Protein AF-A0A3D0M4G5-F1 (afdb_monomer)

Foldseek 3Di:
DPLQQDADQADCVVCVVVVNNVSVVSNLVSLLVLLVLLLVQCVVQPPPPARDDLSLVVSCVRRNLVSNLQLLLLLCVVCVVDPLADPVSPVSSVVDDDNADPVDGSSVSSHRPDDNNRSNRSVVSSVVVLVVLVADALVQADPPQLQAFQAQFWFFFDCVVPGRVQSHNQSGTWGQHVAWQQRHRPGQIKGWGARLNPRDTDIDTNVRTNGGGDPVPQDPSSVVSSVVVVPPPPPPPPDPDDD

Mean predicted aligned error: 5.69 Å

Sequence (243 aa):
MPRDKYVYPYSVDEAKRLGDLDLWRESHKANIECRKGIEKAIADNFDGMHLNGDVAKNLCNEFGIDRVRLVLANTVQHAPWDGRYRAENKEWAKETYIPYNKENDRTTDYSVNSHPEIVNGLINQYKRYYQSLGLFNHSHCKPDSSNLDFNNRVLVVNPSLLKDEFKSPENQLFYANVGGFGCSPGSHGKVMGEFLNDGENTSYHRDDFIGIIKDEFLPDWAVERLQEINDEPEQSDNGMTMK

Secondary structure (DSSP, 8-state):
--TTS----S-HHHHHHHT-HHHHHHHHHHHHHHHHHHHHHHHHHB-SS-B-SSHHHHHHHHH-HHHHHHHHHHHHHT-TT-TTS-HHHHHHHHTS-----SSS--GGGG---S-HHHHHHHHHHHHHHHHHT----GGGB-TTGGGS--TT-EEEE-GGGS-GGG-SSGGGEEEEEEE-TTSSTT--SEEEEEETTT--EEEEEGGGEEEEBPGGGS-HHHHHHHHHHHHS-----------

Solvent-accessible surface area (backbone atoms only — not comparable to full-atom values): 13779 Å² total; per-residue (Å²): 124,78,72,72,54,54,74,60,79,64,33,71,69,55,21,55,75,74,68,40,45,66,59,40,51,52,21,51,52,45,43,34,51,44,26,51,50,51,54,48,52,46,68,76,31,46,79,87,85,52,75,54,78,68,55,42,55,54,48,25,72,73,40,22,56,66,45,49,48,48,35,55,21,46,33,48,67,76,42,76,83,47,81,66,51,50,68,73,57,52,55,58,21,66,76,52,90,69,53,75,35,96,90,68,62,62,64,69,75,24,42,58,90,65,62,49,61,58,52,48,52,46,50,54,45,36,52,52,48,58,58,70,44,60,58,78,50,62,92,47,25,43,84,69,29,73,68,41,71,37,60,75,34,50,30,31,46,38,65,91,78,42,56,69,95,47,58,37,49,60,74,24,38,32,35,21,71,73,24,53,69,13,21,46,51,86,41,86,27,42,30,25,26,26,31,64,75,79,60,57,72,50,72,43,48,41,85,48,41,64,21,35,54,31,76,93,70,59,51,69,71,55,56,52,45,53,48,53,64,70,67,52,74,81,80,74,82,79,71,88,81,81,131

Radius of gyration: 21.37 Å; Cα contacts (8 Å, |Δi|>4): 345; chains: 1; bounding box: 45×34×83 Å

Nearest PDB structures (foldseek):
  6k7j-assembly1_A  TM=2.224E-01  e=3.084E+00  Homo sapiens

Structure (mmCIF, N/CA/C/O backbone):
data_AF-A0A3D0M4G5-F1
#
_entry.id   AF-A0A3D0M4G5-F1
#
loop_
_atom_site.group_PDB
_atom_site.id
_atom_site.type_symbol
_atom_site.label_atom_id
_atom_site.label_alt_id
_atom_site.label_comp_id
_atom_site.label_asym_id
_atom_site.label_entity_id
_atom_site.label_seq_id
_atom_site.pdbx_PDB_ins_code
_atom_site.Cartn_x
_atom_site.Cartn_y
_atom_site.Cartn_z
_atom_site.occupancy
_atom_site.B_iso_or_equiv
_atom_site.auth_seq_id
_atom_site.auth_comp_id
_atom_site.auth_asym_id
_atom_site.auth_atom_id
_atom_site.pdbx_PDB_model_num
ATOM 1 N N . MET A 1 1 ? 12.451 -9.174 10.500 1.00 46.12 1 MET A N 1
ATOM 2 C CA . MET A 1 1 ? 11.940 -9.358 9.124 1.00 46.12 1 MET A CA 1
ATOM 3 C C . MET A 1 1 ? 13.074 -9.895 8.269 1.00 46.12 1 MET A C 1
ATOM 5 O O . MET A 1 1 ? 14.196 -9.431 8.486 1.00 46.12 1 MET A O 1
ATOM 9 N N . PRO A 1 2 ? 12.847 -10.812 7.315 1.00 47.69 2 PRO A N 1
ATOM 10 C CA . PRO A 1 2 ? 13.760 -10.860 6.187 1.00 47.69 2 PRO A CA 1
ATOM 11 C C . PRO A 1 2 ? 13.674 -9.476 5.519 1.00 47.69 2 PRO A C 1
ATOM 13 O O . PRO A 1 2 ? 12.595 -8.930 5.297 1.00 47.69 2 PRO A O 1
ATOM 16 N N . ARG A 1 3 ? 14.819 -8.806 5.377 1.00 55.12 3 ARG A N 1
ATOM 17 C CA . ARG A 1 3 ? 14.902 -7.411 4.896 1.00 55.12 3 ARG A CA 1
ATOM 18 C C . ARG A 1 3 ? 14.527 -7.269 3.413 1.00 55.12 3 ARG A C 1
ATOM 20 O O . ARG A 1 3 ? 14.550 -6.173 2.870 1.00 55.12 3 ARG A O 1
ATOM 27 N N . ASP A 1 4 ? 14.196 -8.376 2.761 1.00 59.44 4 ASP A N 1
ATOM 28 C CA . ASP A 1 4 ? 13.935 -8.505 1.333 1.00 59.44 4 ASP A CA 1
ATOM 29 C C . ASP A 1 4 ? 12.600 -7.884 0.893 1.00 59.44 4 ASP A C 1
ATOM 31 O O . ASP A 1 4 ? 12.521 -7.373 -0.222 1.00 59.44 4 ASP A O 1
ATOM 35 N N . LYS A 1 5 ? 11.578 -7.830 1.757 1.00 71.69 5 LYS A N 1
ATOM 36 C CA . LYS A 1 5 ? 10.248 -7.279 1.408 1.00 71.69 5 LYS A CA 1
ATOM 37 C C . LYS A 1 5 ? 9.987 -5.840 1.865 1.00 71.69 5 LYS A C 1
ATOM 39 O O . LYS A 1 5 ? 9.040 -5.219 1.399 1.00 71.69 5 LYS A O 1
ATOM 44 N N . TYR A 1 6 ? 10.824 -5.279 2.736 1.00 86.31 6 TYR A N 1
ATOM 45 C CA . TYR A 1 6 ? 10.626 -3.919 3.247 1.00 86.31 6 TYR A CA 1
ATOM 46 C C . TYR A 1 6 ? 10.903 -2.846 2.179 1.00 86.31 6 TYR A C 1
ATOM 48 O O . TYR A 1 6 ? 11.965 -2.848 1.547 1.00 86.31 6 TYR A O 1
ATOM 56 N N . VAL A 1 7 ? 9.964 -1.912 2.009 1.00 93.44 7 VAL A N 1
ATOM 57 C CA . VAL A 1 7 ? 10.085 -0.752 1.118 1.00 93.44 7 VAL A CA 1
ATOM 58 C C . VAL A 1 7 ? 10.373 0.492 1.953 1.00 93.44 7 VAL A C 1
ATOM 60 O O . VAL A 1 7 ? 9.516 0.968 2.692 1.00 93.44 7 VAL A O 1
ATOM 63 N N . TYR A 1 8 ? 11.584 1.032 1.827 1.00 94.75 8 TYR A N 1
ATOM 64 C CA . TYR A 1 8 ? 11.956 2.272 2.498 1.00 94.75 8 TYR A CA 1
ATOM 65 C C . TYR A 1 8 ? 11.218 3.467 1.859 1.00 94.75 8 TYR A C 1
ATOM 67 O O . TYR A 1 8 ? 11.304 3.637 0.638 1.00 94.75 8 TYR A O 1
ATOM 75 N N . PRO A 1 9 ? 10.507 4.297 2.645 1.00 93.31 9 PRO A N 1
ATOM 76 C CA . PRO A 1 9 ? 9.542 5.259 2.106 1.00 93.31 9 PRO A CA 1
ATOM 77 C C . PRO A 1 9 ? 10.153 6.596 1.666 1.00 93.31 9 PRO A C 1
ATOM 79 O O . PRO A 1 9 ? 9.477 7.374 0.995 1.00 93.31 9 PRO A O 1
ATOM 82 N N . TYR A 1 10 ? 11.404 6.892 2.038 1.00 95.12 10 TYR A N 1
ATOM 83 C CA . TYR A 1 10 ? 12.001 8.212 1.819 1.00 95.12 10 TYR A CA 1
ATOM 84 C C . TYR A 1 10 ? 13.152 8.221 0.809 1.00 95.12 10 TYR A C 1
ATOM 86 O O . TYR A 1 10 ? 13.696 7.188 0.408 1.00 95.12 10 TYR A O 1
ATOM 94 N N . SER A 1 11 ? 13.527 9.430 0.387 1.00 95.12 11 SER A N 1
ATOM 95 C CA . SER A 1 11 ? 14.647 9.648 -0.526 1.00 95.12 11 SER A CA 1
ATOM 96 C C . SER A 1 11 ? 15.983 9.338 0.157 1.00 95.12 11 SER A C 1
ATOM 98 O O . SER A 1 11 ? 16.080 9.264 1.382 1.00 95.12 11 SER A O 1
ATOM 100 N N . VAL A 1 12 ? 17.048 9.194 -0.634 1.00 95.44 12 VAL A N 1
ATOM 101 C CA . VAL A 1 12 ? 18.397 8.935 -0.104 1.00 95.44 12 VAL A CA 1
ATOM 102 C C . VAL A 1 12 ? 18.900 10.047 0.818 1.00 95.44 12 VAL A C 1
ATOM 104 O O . VAL A 1 12 ? 19.632 9.775 1.766 1.00 95.44 12 VAL A O 1
ATOM 107 N N . ASP A 1 13 ? 18.526 11.299 0.560 1.00 94.75 13 ASP A N 1
ATOM 108 C CA . ASP A 1 13 ? 18.978 12.427 1.377 1.00 94.75 13 ASP A CA 1
ATOM 109 C C . ASP A 1 13 ? 18.222 12.487 2.702 1.00 94.75 13 ASP A C 1
ATOM 111 O O . ASP A 1 13 ? 18.827 12.746 3.742 1.00 94.75 13 ASP A O 1
ATOM 115 N N . GLU A 1 14 ? 16.939 12.130 2.689 1.00 94.94 14 GLU A N 1
ATOM 116 C CA . GLU A 1 14 ? 16.168 11.970 3.917 1.00 94.94 14 GLU A CA 1
ATOM 117 C C . GLU A 1 14 ? 16.674 10.778 4.739 1.00 94.94 14 GLU A C 1
ATOM 119 O O . GLU A 1 14 ? 16.875 10.902 5.945 1.00 94.94 14 GLU A O 1
ATOM 124 N N . ALA A 1 15 ? 17.025 9.666 4.086 1.00 95.75 15 ALA A N 1
ATOM 125 C CA . ALA A 1 15 ? 17.662 8.534 4.753 1.00 95.75 15 ALA A CA 1
ATOM 126 C C . ALA A 1 15 ? 18.982 8.925 5.432 1.00 95.75 15 ALA A C 1
ATOM 128 O O . ALA A 1 15 ? 19.244 8.514 6.560 1.00 95.75 15 ALA A O 1
ATOM 129 N N . LYS A 1 16 ? 19.812 9.761 4.789 1.00 95.19 16 LYS A N 1
ATOM 130 C CA . LYS A 1 16 ? 21.021 10.309 5.430 1.00 95.19 16 LYS A CA 1
ATOM 131 C C . LYS A 1 16 ? 20.675 11.161 6.650 1.00 95.19 16 LYS A C 1
ATOM 133 O O . LYS A 1 16 ? 21.357 11.044 7.662 1.00 95.19 16 LYS A O 1
ATOM 138 N N . ARG A 1 17 ? 19.643 12.008 6.557 1.00 96.19 17 ARG A N 1
ATOM 139 C CA . ARG A 1 17 ? 19.202 12.890 7.650 1.00 96.19 17 ARG A CA 1
ATOM 140 C C . ARG A 1 17 ? 18.713 12.099 8.863 1.00 96.19 17 ARG A C 1
ATOM 142 O O . ARG A 1 17 ? 18.983 12.504 9.990 1.00 96.19 17 ARG A O 1
ATOM 149 N N . LEU A 1 18 ? 18.009 10.994 8.625 1.00 96.56 18 LEU A N 1
ATOM 150 C CA . LEU A 1 18 ? 17.466 10.116 9.663 1.00 96.56 18 LEU A CA 1
ATOM 151 C C . LEU A 1 18 ? 18.485 9.092 10.192 1.00 96.56 18 LEU A C 1
ATOM 153 O O . LEU A 1 18 ? 18.268 8.517 11.252 1.00 96.56 18 LEU A O 1
ATOM 157 N N . GLY A 1 19 ? 19.611 8.893 9.497 1.00 96.81 19 GLY A N 1
ATOM 158 C CA . GLY A 1 19 ? 20.613 7.881 9.850 1.00 96.81 19 GLY A CA 1
ATOM 159 C C . GLY A 1 19 ? 20.302 6.474 9.318 1.00 96.81 19 GLY A C 1
ATOM 160 O O . GLY A 1 19 ? 21.000 5.525 9.660 1.00 96.81 19 GLY A O 1
ATOM 161 N N . ASP A 1 20 ? 19.322 6.341 8.425 1.00 96.56 20 ASP A N 1
ATOM 162 C CA . ASP A 1 20 ? 18.795 5.073 7.900 1.00 96.56 20 ASP A CA 1
ATOM 163 C C . ASP A 1 20 ? 19.432 4.654 6.564 1.00 96.56 20 ASP A C 1
ATOM 165 O O . ASP A 1 20 ? 18.839 3.926 5.762 1.00 96.56 20 ASP A O 1
ATOM 169 N N . LEU A 1 21 ? 20.639 5.138 6.262 1.00 96.12 21 LEU A N 1
ATOM 170 C CA . LEU A 1 21 ? 21.223 4.985 4.927 1.00 96.12 21 LEU A CA 1
ATOM 171 C C . LEU A 1 21 ? 21.390 3.516 4.507 1.00 96.12 21 LEU A C 1
ATOM 173 O O . LEU A 1 21 ? 21.244 3.198 3.327 1.00 96.12 21 LEU A O 1
ATOM 177 N N . ASP A 1 22 ? 21.671 2.619 5.449 1.00 95.75 22 ASP A N 1
ATOM 178 C CA . ASP A 1 22 ? 21.804 1.191 5.155 1.00 95.75 22 ASP A CA 1
ATOM 179 C C . ASP A 1 22 ? 20.451 0.538 4.845 1.00 95.75 22 ASP A C 1
ATOM 181 O O . ASP A 1 22 ? 20.356 -0.207 3.869 1.00 95.75 22 ASP A O 1
ATOM 185 N N . LEU A 1 23 ? 19.384 0.904 5.568 1.00 95.19 23 LEU A N 1
ATOM 186 C CA . LEU A 1 23 ? 18.016 0.474 5.250 1.00 95.19 23 LEU A CA 1
ATOM 187 C C . LEU A 1 23 ? 17.594 0.968 3.862 1.00 95.19 23 LEU A C 1
ATOM 189 O O . LEU A 1 23 ? 17.043 0.204 3.064 1.00 95.19 23 LEU A O 1
ATOM 193 N N . TRP A 1 24 ? 17.911 2.226 3.541 1.00 96.06 24 TRP A N 1
ATOM 194 C CA . TRP A 1 24 ? 17.662 2.782 2.215 1.00 96.06 24 TRP A CA 1
ATOM 195 C C . TRP A 1 24 ? 18.427 2.017 1.131 1.00 96.06 24 TRP A C 1
ATOM 197 O O . TRP A 1 24 ? 17.834 1.641 0.124 1.00 96.06 24 TRP A O 1
ATOM 207 N N . ARG A 1 25 ? 19.724 1.733 1.324 1.00 95.94 25 ARG A N 1
ATOM 208 C CA . ARG A 1 25 ? 20.550 0.997 0.346 1.00 95.94 25 ARG A CA 1
ATOM 209 C C . ARG A 1 25 ? 20.015 -0.405 0.082 1.00 95.94 25 ARG A C 1
ATOM 211 O O . ARG A 1 25 ? 19.960 -0.823 -1.074 1.00 95.94 25 ARG A O 1
ATOM 218 N N . GLU A 1 26 ? 19.637 -1.127 1.133 1.00 95.88 26 GLU A N 1
ATOM 219 C CA . GLU A 1 26 ? 19.072 -2.473 1.024 1.00 95.88 26 GLU A CA 1
ATOM 220 C C . GLU A 1 26 ? 17.737 -2.456 0.276 1.00 95.88 26 GLU A C 1
ATOM 222 O O . GLU A 1 26 ? 17.568 -3.193 -0.699 1.00 95.88 26 GLU A O 1
ATOM 227 N N . SER A 1 27 ? 16.831 -1.552 0.660 1.00 96.19 27 SER A N 1
ATOM 228 C CA . SER A 1 27 ? 15.553 -1.374 -0.027 1.00 96.19 27 SER A CA 1
ATOM 229 C C . SER A 1 27 ? 15.743 -0.961 -1.488 1.00 96.19 27 SER A C 1
ATOM 231 O O . SER A 1 27 ? 15.100 -1.522 -2.373 1.00 96.19 27 SER A O 1
ATOM 233 N N . HIS A 1 28 ? 16.644 -0.015 -1.767 1.00 96.81 28 HIS A N 1
ATOM 234 C CA . HIS A 1 28 ? 16.934 0.470 -3.118 1.00 96.81 28 HIS A CA 1
ATOM 235 C C . HIS A 1 28 ? 17.478 -0.643 -4.011 1.00 96.81 28 HIS A C 1
ATOM 237 O O . HIS A 1 28 ? 17.012 -0.829 -5.134 1.00 96.81 28 HIS A O 1
ATOM 243 N N . LYS A 1 29 ? 18.414 -1.447 -3.493 1.00 97.19 29 LYS A N 1
ATOM 244 C CA . LYS A 1 29 ? 18.915 -2.634 -4.194 1.00 97.19 29 LYS A CA 1
ATOM 245 C C . LYS A 1 29 ? 17.770 -3.588 -4.534 1.00 97.19 29 LYS A C 1
ATOM 247 O O . LYS A 1 29 ? 17.674 -4.026 -5.675 1.00 97.19 29 LYS A O 1
ATOM 252 N N . ALA A 1 30 ? 16.887 -3.876 -3.583 1.00 97.44 30 ALA A N 1
ATOM 253 C CA . ALA A 1 30 ? 15.753 -4.760 -3.820 1.00 97.44 30 ALA A CA 1
ATOM 254 C C . ALA A 1 30 ? 14.714 -4.164 -4.798 1.00 97.44 30 ALA A C 1
ATOM 256 O O . ALA A 1 30 ? 14.114 -4.914 -5.564 1.00 97.44 30 ALA A O 1
ATOM 257 N N . ASN A 1 31 ? 14.560 -2.835 -4.882 1.00 98.00 31 ASN A N 1
ATOM 258 C CA . ASN A 1 31 ? 13.761 -2.188 -5.937 1.00 98.00 31 ASN A CA 1
ATOM 259 C C . ASN A 1 31 ? 14.365 -2.414 -7.330 1.00 98.00 31 ASN A C 1
ATOM 261 O O . ASN A 1 31 ? 13.641 -2.725 -8.276 1.00 98.00 31 ASN A O 1
ATOM 265 N N . ILE A 1 32 ? 15.691 -2.303 -7.458 1.00 98.31 32 ILE A N 1
ATOM 266 C CA . ILE A 1 32 ? 16.398 -2.589 -8.715 1.00 98.31 32 ILE A CA 1
ATOM 267 C C . ILE A 1 32 ? 16.240 -4.066 -9.098 1.00 98.31 32 ILE A C 1
ATOM 269 O O . ILE A 1 32 ? 15.992 -4.365 -10.266 1.00 98.31 32 ILE A O 1
ATOM 273 N N . GLU A 1 33 ? 16.358 -4.991 -8.142 1.00 98.31 33 GLU A N 1
ATOM 274 C CA . GLU A 1 33 ? 16.136 -6.417 -8.409 1.00 98.31 33 GLU A CA 1
ATOM 275 C C . GLU A 1 33 ? 14.682 -6.705 -8.804 1.00 98.31 33 GLU A C 1
ATOM 277 O O . GLU A 1 33 ? 14.457 -7.424 -9.772 1.00 98.31 33 GLU A O 1
ATOM 282 N N . CYS A 1 34 ? 13.699 -6.061 -8.167 1.00 98.50 34 CYS A N 1
ATOM 283 C CA . CYS A 1 34 ? 12.295 -6.154 -8.572 1.00 98.50 34 CYS A CA 1
ATOM 284 C C . CYS A 1 34 ? 12.071 -5.632 -10.000 1.00 98.50 34 CYS A C 1
ATOM 286 O O . CYS A 1 34 ? 11.371 -6.278 -10.779 1.00 98.50 34 CYS A O 1
ATOM 288 N N . ARG A 1 35 ? 12.688 -4.503 -10.388 1.00 98.62 35 ARG A N 1
ATOM 289 C CA . ARG A 1 35 ? 12.652 -4.011 -11.779 1.00 98.62 35 ARG A CA 1
ATOM 290 C C . ARG A 1 35 ? 13.194 -5.066 -12.745 1.00 98.62 35 ARG A C 1
ATOM 292 O O . ARG A 1 35 ? 12.539 -5.372 -13.738 1.00 98.62 35 ARG A O 1
ATOM 299 N N . LYS A 1 36 ? 14.374 -5.629 -12.462 1.00 98.62 36 LYS A N 1
ATOM 300 C CA . LYS A 1 36 ? 14.984 -6.678 -13.299 1.00 98.62 36 LYS A CA 1
ATOM 301 C C . LYS A 1 36 ? 14.100 -7.924 -13.377 1.00 98.62 36 LYS A C 1
ATOM 303 O O . LYS A 1 36 ? 13.957 -8.492 -14.455 1.00 98.62 36 LYS A O 1
ATOM 308 N N . GLY A 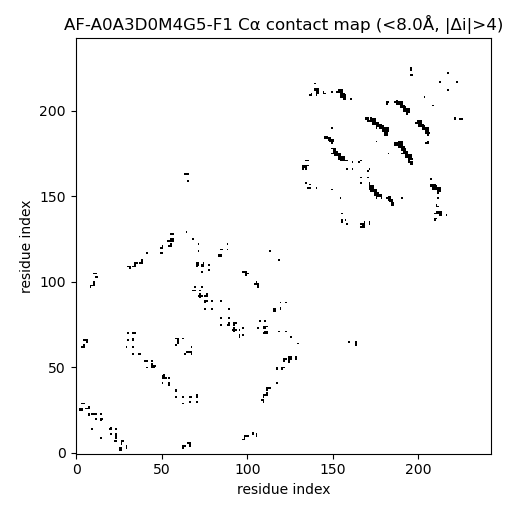1 37 ? 13.494 -8.325 -12.259 1.00 98.38 37 GLY A N 1
ATOM 309 C CA . GLY A 1 37 ? 12.535 -9.426 -12.190 1.00 98.38 37 GLY A CA 1
ATOM 310 C C . GLY A 1 37 ? 11.318 -9.179 -13.077 1.00 98.38 37 GLY A C 1
ATOM 311 O O . GLY A 1 37 ? 10.947 -10.052 -13.854 1.00 98.38 37 GLY A O 1
ATOM 312 N N . ILE A 1 38 ? 10.756 -7.965 -13.050 1.00 98.56 38 ILE A N 1
ATOM 313 C CA . ILE A 1 38 ? 9.663 -7.556 -13.944 1.00 98.56 38 ILE A CA 1
ATOM 314 C C . ILE A 1 38 ? 10.088 -7.635 -15.414 1.00 98.56 38 ILE A C 1
ATOM 316 O O . ILE A 1 38 ? 9.379 -8.230 -16.221 1.00 98.56 38 ILE A O 1
ATOM 320 N N . GLU A 1 39 ? 11.235 -7.059 -15.779 1.00 98.50 39 GLU A N 1
ATOM 321 C CA . GLU A 1 39 ? 11.733 -7.071 -17.162 1.00 98.50 39 GLU A CA 1
ATOM 322 C C . GLU A 1 39 ? 11.970 -8.496 -17.668 1.00 98.50 39 GLU A C 1
ATOM 324 O O . GLU A 1 39 ? 11.568 -8.832 -18.783 1.00 98.50 39 GLU A O 1
ATOM 329 N N . LYS A 1 40 ? 12.560 -9.352 -16.826 1.00 98.00 40 LYS A N 1
ATOM 330 C CA . LYS A 1 40 ? 12.752 -10.771 -17.120 1.00 98.00 40 LYS A CA 1
ATOM 331 C C . LYS A 1 40 ? 11.417 -11.494 -17.280 1.00 98.00 40 LYS A C 1
ATOM 333 O O . LYS A 1 40 ? 11.229 -12.200 -18.262 1.00 98.00 40 LYS A O 1
ATOM 338 N N . ALA A 1 41 ? 10.482 -11.299 -16.355 1.00 97.38 41 ALA A N 1
ATOM 339 C CA . ALA A 1 41 ? 9.180 -11.945 -16.417 1.00 97.38 41 ALA A CA 1
ATOM 340 C C . ALA A 1 41 ? 8.384 -11.502 -17.653 1.00 97.38 41 ALA A C 1
ATOM 342 O O . ALA A 1 41 ? 7.705 -12.322 -18.264 1.00 97.38 41 ALA A O 1
ATOM 343 N N . ILE A 1 42 ? 8.506 -10.240 -18.072 1.00 96.75 42 ILE A N 1
ATOM 344 C CA . ILE A 1 42 ? 7.953 -9.772 -19.345 1.00 96.75 42 ILE A CA 1
ATOM 345 C C . ILE A 1 42 ? 8.617 -10.497 -20.520 1.00 96.75 42 ILE A C 1
ATOM 347 O O . ILE A 1 42 ? 7.909 -11.042 -21.360 1.00 96.75 42 ILE A O 1
ATOM 351 N N . ALA A 1 43 ? 9.950 -10.527 -20.579 1.00 95.38 43 ALA A N 1
ATOM 352 C CA . ALA A 1 43 ? 10.677 -11.169 -21.673 1.00 95.38 43 ALA A CA 1
ATOM 353 C C . ALA A 1 43 ? 10.359 -12.670 -21.800 1.00 95.38 43 ALA A C 1
ATOM 355 O O . ALA A 1 43 ? 10.224 -13.172 -22.912 1.00 95.38 43 ALA A O 1
ATOM 356 N N . ASP A 1 44 ? 10.201 -13.364 -20.672 1.00 95.38 44 ASP A N 1
ATOM 357 C CA . ASP A 1 44 ? 9.949 -14.805 -20.633 1.00 95.38 44 ASP A CA 1
ATOM 358 C C . ASP A 1 44 ? 8.486 -15.172 -20.964 1.00 95.38 44 ASP A C 1
ATOM 360 O O . ASP A 1 44 ? 8.228 -16.286 -21.414 1.00 95.38 44 ASP A O 1
ATOM 364 N N . ASN A 1 45 ? 7.521 -14.268 -20.732 1.00 94.38 45 ASN A N 1
ATOM 365 C CA . ASN A 1 45 ? 6.083 -14.586 -20.791 1.00 94.38 45 ASN A CA 1
ATOM 366 C C . ASN A 1 45 ? 5.288 -13.784 -21.836 1.00 94.38 45 ASN A C 1
ATOM 368 O O . ASN A 1 45 ? 4.069 -13.952 -21.929 1.00 94.38 45 ASN A O 1
ATOM 372 N N . PHE A 1 46 ? 5.934 -12.903 -22.603 1.00 91.56 46 PHE A N 1
ATOM 373 C CA . PHE A 1 46 ? 5.282 -12.119 -23.652 1.00 91.56 46 PHE A CA 1
ATOM 374 C C . PHE A 1 46 ? 5.398 -12.810 -25.016 1.00 91.56 46 PHE A C 1
ATOM 376 O O . PHE A 1 46 ? 6.494 -12.985 -25.542 1.00 91.56 46 PHE A O 1
ATOM 383 N N . ASP A 1 47 ? 4.263 -13.169 -25.618 1.00 87.94 47 ASP A N 1
ATOM 384 C CA . ASP A 1 47 ? 4.214 -13.901 -26.898 1.00 87.94 47 ASP A CA 1
ATOM 385 C C . ASP A 1 47 ? 4.163 -12.998 -28.147 1.00 87.94 47 ASP A C 1
ATOM 387 O O . ASP A 1 47 ? 3.990 -13.477 -29.269 1.00 87.94 47 ASP A O 1
ATOM 391 N N . GLY A 1 48 ? 4.310 -11.684 -27.962 1.00 83.62 48 GLY A N 1
ATOM 392 C CA . GLY A 1 48 ? 4.148 -10.679 -29.014 1.00 83.62 48 GLY A CA 1
ATOM 393 C C . GLY A 1 48 ? 2.774 -10.004 -29.019 1.00 83.62 48 GLY A C 1
ATOM 394 O O . GLY A 1 48 ? 2.645 -8.928 -29.601 1.00 83.62 48 GLY A O 1
ATOM 395 N N . MET A 1 49 ? 1.772 -10.576 -28.342 1.00 84.31 49 MET A N 1
ATOM 396 C CA . MET A 1 49 ? 0.432 -9.995 -28.200 1.00 84.31 49 MET A CA 1
ATOM 397 C C . MET A 1 49 ? -0.025 -9.890 -26.742 1.00 84.31 49 MET A C 1
ATOM 399 O O . MET A 1 49 ? -0.599 -8.870 -26.359 1.00 84.31 49 MET A O 1
ATOM 403 N N . HIS A 1 50 ? 0.240 -10.905 -25.918 1.00 84.25 50 HIS A N 1
ATOM 404 C CA . HIS A 1 50 ? -0.236 -10.991 -24.540 1.00 84.25 50 HIS A CA 1
ATOM 405 C C . HIS A 1 50 ? 0.874 -11.400 -23.571 1.00 84.25 50 HIS A C 1
ATOM 407 O O . HIS A 1 50 ? 1.838 -12.077 -23.927 1.00 84.25 50 HIS A O 1
ATOM 413 N N . LEU A 1 51 ? 0.709 -10.980 -22.315 1.00 88.69 51 LEU A N 1
ATOM 414 C CA . LEU A 1 51 ? 1.487 -11.483 -21.191 1.00 88.69 51 LEU A CA 1
ATOM 415 C C . LEU A 1 51 ? 0.758 -12.705 -20.616 1.00 88.69 51 LEU A C 1
ATOM 417 O O . LEU A 1 51 ? -0.344 -12.567 -20.079 1.00 88.69 51 LEU A O 1
ATOM 421 N N . ASN A 1 52 ? 1.347 -13.887 -20.768 1.00 86.25 52 ASN A N 1
ATOM 422 C CA . ASN A 1 52 ? 0.713 -15.156 -20.414 1.00 86.25 52 ASN A CA 1
ATOM 423 C C . ASN A 1 52 ? 0.987 -15.568 -18.961 1.00 86.25 52 ASN A C 1
ATOM 425 O O . ASN A 1 52 ? 2.051 -15.294 -18.413 1.00 86.25 52 ASN A O 1
ATOM 429 N N . GLY A 1 53 ? 0.038 -16.287 -18.353 1.00 87.69 53 GLY A N 1
ATOM 430 C CA . GLY A 1 53 ? 0.164 -16.812 -16.987 1.00 87.69 53 GLY A CA 1
ATOM 431 C C . GLY A 1 53 ? 0.065 -15.742 -15.898 1.00 87.69 53 GLY A C 1
ATOM 432 O O . GLY A 1 53 ? -0.145 -14.570 -16.186 1.00 87.69 53 GLY A O 1
ATOM 433 N N . ASP A 1 54 ? 0.219 -16.142 -14.636 1.00 92.69 54 ASP A N 1
ATOM 434 C CA . ASP A 1 54 ? 0.036 -15.303 -13.439 1.00 92.69 54 ASP A CA 1
ATOM 435 C C . ASP A 1 54 ? 1.271 -14.441 -13.091 1.00 92.69 54 ASP A C 1
ATOM 437 O O . ASP A 1 54 ? 1.735 -14.414 -11.949 1.00 92.69 54 ASP A O 1
ATOM 441 N N . VAL A 1 55 ? 1.824 -13.720 -14.075 1.00 96.69 55 VAL A N 1
ATOM 442 C CA . VAL A 1 55 ? 3.087 -12.968 -13.934 1.00 96.69 55 VAL A CA 1
ATOM 443 C C . VAL A 1 55 ? 3.078 -12.015 -12.736 1.00 96.69 55 VAL A C 1
ATOM 445 O O . VAL A 1 55 ? 3.976 -12.087 -11.898 1.00 96.69 55 VAL A O 1
ATOM 448 N N . ALA A 1 56 ? 2.057 -11.164 -12.596 1.00 97.12 56 ALA A N 1
ATOM 449 C CA . ALA A 1 56 ? 1.988 -10.219 -11.478 1.00 97.12 56 ALA A CA 1
ATOM 450 C C . ALA A 1 56 ? 1.932 -10.908 -10.106 1.00 97.12 56 ALA A C 1
ATOM 452 O O . ALA A 1 56 ? 2.595 -10.458 -9.176 1.00 97.12 56 ALA A O 1
ATOM 453 N N . LYS A 1 57 ? 1.171 -12.002 -9.975 1.00 96.94 57 LYS A N 1
ATOM 454 C CA . LYS A 1 57 ? 1.072 -12.769 -8.723 1.00 96.94 57 LYS A CA 1
ATOM 455 C C . LYS A 1 57 ? 2.417 -13.394 -8.365 1.00 96.94 57 LYS A C 1
ATOM 457 O O . LYS A 1 57 ? 2.840 -13.295 -7.219 1.00 96.94 57 LYS A O 1
ATOM 462 N N . ASN A 1 58 ? 3.110 -13.984 -9.339 1.00 96.88 58 ASN A N 1
ATOM 463 C CA . ASN A 1 58 ? 4.435 -14.566 -9.124 1.00 96.88 58 ASN A CA 1
ATOM 464 C C . ASN A 1 58 ? 5.447 -13.503 -8.676 1.00 96.88 58 ASN A C 1
ATOM 466 O O . ASN A 1 58 ? 6.151 -13.711 -7.692 1.00 96.88 58 ASN A O 1
ATOM 470 N N . LEU A 1 59 ? 5.442 -12.334 -9.322 1.00 97.38 59 LEU A N 1
ATOM 471 C CA . LEU A 1 59 ? 6.268 -11.197 -8.914 1.00 97.38 59 LEU A CA 1
ATOM 472 C C . LEU A 1 59 ? 5.929 -10.712 -7.499 1.00 97.38 59 LEU A C 1
ATOM 474 O O . LEU A 1 59 ? 6.836 -10.416 -6.729 1.00 97.38 59 LEU A O 1
ATOM 478 N N . CYS A 1 60 ? 4.647 -10.644 -7.129 1.00 96.75 60 CYS A N 1
ATOM 479 C CA . CYS A 1 60 ? 4.245 -10.245 -5.777 1.00 96.75 60 CYS A CA 1
ATOM 480 C C . CYS A 1 60 ? 4.672 -11.272 -4.723 1.00 96.75 60 CYS A C 1
ATOM 482 O O . CYS A 1 60 ? 5.083 -10.887 -3.632 1.00 96.75 60 CYS A O 1
ATOM 484 N N . ASN A 1 61 ? 4.623 -12.567 -5.042 1.00 94.62 61 ASN A N 1
ATOM 485 C CA . ASN A 1 61 ? 5.113 -13.616 -4.148 1.00 94.62 61 ASN A CA 1
ATOM 486 C C . ASN A 1 61 ? 6.630 -13.506 -3.921 1.00 94.62 61 ASN A C 1
ATOM 488 O O . ASN A 1 61 ? 7.096 -13.716 -2.800 1.00 94.62 61 ASN A O 1
ATOM 492 N N . GLU A 1 62 ? 7.383 -13.174 -4.974 1.00 95.56 62 GLU A N 1
ATOM 493 C CA . GLU A 1 62 ? 8.845 -13.066 -4.946 1.00 95.56 62 GLU A CA 1
ATOM 494 C C . GLU A 1 62 ? 9.330 -11.769 -4.279 1.00 95.56 62 GLU A C 1
ATOM 496 O O . GLU A 1 62 ? 10.147 -11.809 -3.362 1.00 95.56 62 GLU A O 1
ATOM 501 N N . PHE A 1 63 ? 8.811 -10.618 -4.706 1.00 96.00 63 PHE A N 1
ATOM 502 C CA . PHE A 1 63 ? 9.331 -9.297 -4.327 1.00 96.00 63 PHE A CA 1
ATOM 503 C C . PHE A 1 63 ? 8.476 -8.554 -3.301 1.00 96.00 63 PHE A C 1
ATOM 505 O O . PHE A 1 63 ? 8.935 -7.566 -2.721 1.00 96.00 63 PHE A O 1
ATOM 512 N N . GLY A 1 64 ? 7.250 -9.019 -3.082 1.00 95.81 64 GLY A N 1
ATOM 513 C CA . GLY A 1 64 ? 6.255 -8.361 -2.252 1.00 95.81 64 GLY A CA 1
ATOM 514 C C . GLY A 1 64 ? 5.265 -7.494 -3.035 1.00 95.81 64 GLY A C 1
ATOM 515 O O . GLY A 1 64 ? 5.585 -6.911 -4.075 1.00 95.81 64 GLY A O 1
ATOM 516 N N . ILE A 1 65 ? 4.044 -7.393 -2.513 1.00 96.25 65 ILE A N 1
ATOM 517 C CA . ILE A 1 65 ? 2.909 -6.677 -3.113 1.00 96.25 65 ILE A CA 1
ATOM 518 C C . ILE A 1 65 ? 3.214 -5.180 -3.210 1.00 96.25 65 ILE A C 1
ATOM 520 O O . ILE A 1 65 ? 2.976 -4.574 -4.259 1.00 96.25 65 ILE A O 1
ATOM 524 N N . ASP A 1 66 ? 3.760 -4.589 -2.145 1.00 95.50 66 ASP A N 1
ATOM 525 C CA . ASP A 1 66 ? 4.055 -3.150 -2.108 1.00 95.50 66 ASP A CA 1
ATOM 526 C C . ASP A 1 66 ? 5.235 -2.777 -2.991 1.00 95.50 66 ASP A C 1
ATOM 528 O O . ASP A 1 66 ? 5.205 -1.748 -3.666 1.00 95.50 66 ASP A O 1
ATOM 532 N N . ARG A 1 67 ? 6.267 -3.623 -3.044 1.00 97.06 67 ARG A N 1
ATOM 533 C CA . ARG A 1 67 ? 7.442 -3.360 -3.877 1.00 97.06 67 ARG A CA 1
ATOM 534 C C . ARG A 1 67 ? 7.095 -3.426 -5.361 1.00 97.06 67 ARG A C 1
ATOM 536 O O . ARG A 1 67 ? 7.490 -2.539 -6.117 1.00 97.06 67 ARG A O 1
ATOM 543 N N . VAL A 1 68 ? 6.317 -4.429 -5.775 1.00 98.12 68 VAL A N 1
ATOM 544 C CA . VAL A 1 68 ? 5.837 -4.526 -7.162 1.00 98.12 68 VAL A CA 1
ATOM 545 C C . VAL A 1 68 ? 4.960 -3.321 -7.506 1.00 98.12 68 VAL A C 1
ATOM 547 O O . VAL A 1 68 ? 5.153 -2.718 -8.564 1.00 98.12 68 VAL A O 1
ATOM 550 N N . ARG A 1 69 ? 4.061 -2.906 -6.599 1.00 97.88 69 ARG A N 1
ATOM 551 C CA . ARG A 1 69 ? 3.271 -1.675 -6.763 1.00 97.88 69 ARG A CA 1
ATOM 552 C C . ARG A 1 69 ? 4.160 -0.458 -6.972 1.00 97.88 69 ARG A C 1
ATOM 554 O O . ARG A 1 69 ? 3.955 0.271 -7.939 1.00 97.88 69 ARG A O 1
ATOM 561 N N . LEU A 1 70 ? 5.145 -0.267 -6.093 1.00 98.00 70 LEU A N 1
ATOM 562 C CA . LEU A 1 70 ? 6.081 0.853 -6.126 1.00 98.00 70 LEU A CA 1
ATOM 563 C C . LEU A 1 70 ? 6.798 0.930 -7.471 1.00 98.00 70 LEU A C 1
ATOM 565 O O . LEU A 1 70 ? 6.777 1.975 -8.110 1.00 98.00 70 LEU A O 1
ATOM 569 N N . VAL A 1 71 ? 7.408 -0.168 -7.921 1.00 98.62 71 VAL A N 1
ATOM 570 C CA . VAL A 1 71 ? 8.198 -0.192 -9.160 1.00 98.62 71 VAL A CA 1
ATOM 571 C C . VAL A 1 71 ? 7.325 0.084 -10.390 1.00 98.62 71 VAL A C 1
ATOM 573 O O . VAL A 1 71 ? 7.714 0.862 -11.267 1.00 98.62 71 VAL A O 1
ATOM 576 N N . LEU A 1 72 ? 6.121 -0.493 -10.450 1.00 98.69 72 LEU A N 1
ATOM 577 C CA . LEU A 1 72 ? 5.182 -0.247 -11.547 1.00 98.69 72 LEU A CA 1
ATOM 578 C C . LEU A 1 72 ? 4.664 1.198 -11.547 1.00 98.69 72 LEU A C 1
ATOM 580 O O . LEU A 1 72 ? 4.684 1.851 -12.590 1.00 98.69 72 LEU A O 1
ATOM 584 N N . ALA A 1 73 ? 4.247 1.718 -10.391 1.00 98.50 73 ALA A N 1
ATOM 585 C CA . ALA A 1 73 ? 3.774 3.093 -10.259 1.00 98.50 73 ALA A CA 1
ATOM 586 C C . ALA A 1 73 ? 4.879 4.105 -10.595 1.00 98.50 73 ALA A C 1
ATOM 588 O O . ALA A 1 73 ? 4.651 5.017 -11.387 1.00 98.50 73 ALA A O 1
ATOM 589 N N . ASN A 1 7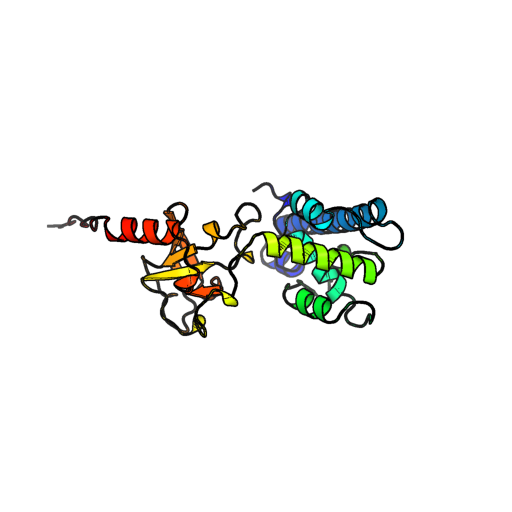4 ? 6.093 3.888 -10.079 1.00 98.50 74 ASN A N 1
ATOM 590 C CA . ASN A 1 74 ? 7.287 4.675 -10.384 1.00 98.50 74 ASN A CA 1
ATOM 591 C C . ASN A 1 74 ? 7.542 4.761 -11.892 1.00 98.50 74 ASN A C 1
ATOM 593 O O . ASN A 1 74 ? 7.723 5.845 -12.438 1.00 98.50 74 ASN A O 1
ATOM 597 N N . THR A 1 75 ? 7.477 3.619 -12.582 1.00 98.56 75 THR A N 1
ATOM 598 C CA . THR A 1 75 ? 7.682 3.545 -14.035 1.00 98.56 75 THR A CA 1
ATOM 599 C C . THR A 1 75 ? 6.695 4.438 -14.795 1.00 98.56 75 THR A C 1
ATOM 601 O O . THR A 1 75 ? 7.093 5.170 -15.701 1.00 98.56 75 THR A O 1
ATOM 604 N N . VAL A 1 76 ? 5.412 4.418 -14.420 1.00 98.50 76 VAL A N 1
ATOM 605 C CA . VAL A 1 76 ? 4.387 5.262 -15.059 1.00 98.50 76 VAL A CA 1
ATOM 606 C C . VAL A 1 76 ? 4.580 6.739 -14.696 1.00 98.50 76 VAL A C 1
ATOM 608 O O . VAL A 1 76 ? 4.476 7.605 -15.567 1.00 98.50 76 VAL A O 1
ATOM 611 N N . GLN A 1 77 ? 4.892 7.039 -13.432 1.00 97.94 77 GLN A N 1
ATOM 612 C CA . GLN A 1 77 ? 5.111 8.406 -12.950 1.00 97.94 77 GLN A CA 1
ATOM 613 C C . GLN A 1 77 ? 6.368 9.069 -13.527 1.00 97.94 77 GLN A C 1
ATOM 615 O O . GLN A 1 77 ? 6.411 10.295 -13.601 1.00 97.94 77 GLN A O 1
ATOM 620 N N . HIS A 1 78 ? 7.356 8.298 -13.990 1.00 96.81 78 HIS A N 1
ATOM 621 C CA . HIS A 1 78 ? 8.517 8.820 -14.717 1.00 96.81 78 HIS A CA 1
ATOM 622 C C . HIS A 1 78 ? 8.248 9.124 -16.193 1.00 96.81 78 HIS A C 1
ATOM 624 O O . HIS A 1 78 ? 9.101 9.722 -16.843 1.00 96.81 78 HIS A O 1
ATOM 630 N N . ALA A 1 79 ? 7.085 8.752 -16.731 1.00 95.88 79 ALA A N 1
ATOM 631 C CA . ALA A 1 79 ? 6.705 9.019 -18.116 1.00 95.88 79 ALA A CA 1
ATOM 632 C C . ALA A 1 79 ? 5.262 9.561 -18.236 1.00 95.88 79 ALA A C 1
ATOM 634 O O . ALA A 1 79 ? 4.469 9.059 -19.041 1.00 95.88 79 ALA A O 1
ATOM 635 N N . PRO A 1 80 ? 4.885 10.619 -17.486 1.00 94.50 80 PRO A N 1
ATOM 636 C CA . PRO A 1 80 ? 3.518 11.141 -17.477 1.00 94.50 80 PRO A CA 1
ATOM 637 C C . PRO A 1 80 ? 3.102 11.698 -18.845 1.00 94.50 80 PRO A C 1
ATOM 639 O O . PRO A 1 80 ? 1.913 11.703 -19.173 1.00 94.50 80 PRO A O 1
ATOM 642 N N . TRP A 1 81 ? 4.074 12.119 -19.661 1.00 95.75 81 TRP A N 1
ATOM 643 C CA . TRP A 1 81 ? 3.874 12.607 -21.027 1.00 95.75 81 TRP A CA 1
ATOM 644 C C . TRP A 1 81 ? 3.609 11.495 -22.049 1.00 95.75 81 TRP A C 1
ATOM 646 O O . TRP A 1 81 ? 3.102 11.783 -23.130 1.00 95.75 81 TRP A O 1
ATOM 656 N N . ASP A 1 82 ? 3.949 10.236 -21.753 1.00 97.12 82 ASP A N 1
ATOM 657 C CA . ASP A 1 82 ? 3.806 9.150 -22.722 1.00 97.12 82 ASP A CA 1
ATOM 658 C C . ASP A 1 82 ? 2.324 8.782 -22.871 1.00 97.12 82 ASP A C 1
ATOM 660 O O . ASP A 1 82 ? 1.667 8.325 -21.929 1.00 97.12 82 ASP A O 1
ATOM 664 N N . GLY A 1 83 ? 1.776 9.034 -24.061 1.00 96.06 83 GLY A N 1
ATOM 665 C CA . GLY A 1 83 ? 0.367 8.806 -24.383 1.00 96.06 83 GLY A CA 1
ATOM 666 C C . GLY A 1 83 ? -0.041 7.332 -24.436 1.00 96.06 83 GLY A C 1
ATOM 667 O O . GLY A 1 83 ? -1.234 7.050 -24.466 1.00 96.06 83 GLY A O 1
ATOM 668 N N . ARG A 1 84 ? 0.918 6.395 -24.429 1.00 97.81 84 ARG A N 1
ATOM 669 C CA . ARG A 1 84 ? 0.647 4.949 -24.434 1.00 97.81 84 ARG A CA 1
ATOM 670 C C . ARG A 1 84 ? 0.266 4.422 -23.051 1.00 97.81 84 ARG A C 1
ATOM 672 O O . ARG A 1 84 ? -0.415 3.412 -22.935 1.00 97.81 84 ARG A O 1
ATOM 679 N N . TYR A 1 85 ? 0.661 5.089 -21.968 1.00 98.12 85 TYR A N 1
ATOM 680 C CA . TYR A 1 85 ? 0.129 4.732 -20.651 1.00 98.12 85 TYR A CA 1
ATOM 681 C C . TYR A 1 85 ? -1.342 5.137 -20.553 1.00 98.12 85 TYR A C 1
ATOM 683 O O . TYR A 1 85 ? -1.690 6.304 -20.751 1.00 98.12 85 TYR A O 1
ATOM 691 N N . ARG A 1 86 ? -2.206 4.174 -20.215 1.00 97.56 86 ARG A N 1
ATOM 692 C CA . ARG A 1 86 ? -3.654 4.400 -20.095 1.00 97.56 86 ARG A CA 1
ATOM 693 C C . ARG A 1 86 ? -3.952 5.373 -18.958 1.00 97.56 86 ARG A C 1
ATOM 695 O O . ARG A 1 86 ? -3.297 5.323 -17.918 1.00 97.56 86 ARG A O 1
ATOM 702 N N . ALA A 1 87 ? -4.977 6.209 -19.125 1.00 97.88 87 ALA A N 1
ATOM 703 C CA . ALA A 1 87 ? -5.372 7.198 -18.117 1.00 97.88 87 ALA A CA 1
ATOM 704 C C . ALA A 1 87 ? -5.635 6.556 -16.741 1.00 97.88 87 ALA A C 1
ATOM 706 O O . ALA A 1 87 ? -5.089 7.002 -15.740 1.00 97.88 87 ALA A O 1
ATOM 707 N N . GLU A 1 88 ? -6.360 5.435 -16.703 1.00 97.62 88 GLU A N 1
ATOM 708 C CA . GLU A 1 88 ? -6.626 4.658 -15.479 1.00 97.62 88 GLU A CA 1
ATOM 709 C C . GLU A 1 88 ? -5.359 4.128 -14.780 1.00 97.62 88 GLU A C 1
ATOM 711 O O . GLU A 1 88 ? -5.337 3.934 -13.565 1.00 97.62 88 GLU A O 1
ATOM 716 N N . ASN A 1 89 ? -4.287 3.872 -15.535 1.00 98.19 89 ASN A N 1
ATOM 717 C CA . ASN A 1 89 ? -3.016 3.409 -14.985 1.00 98.19 89 ASN A CA 1
ATOM 718 C C . ASN A 1 89 ? -2.164 4.579 -14.503 1.00 98.19 89 ASN A C 1
ATOM 720 O O . ASN A 1 89 ? -1.457 4.428 -13.512 1.00 98.19 89 ASN A O 1
ATOM 724 N N . LYS A 1 90 ? -2.278 5.751 -15.138 1.00 98.38 90 LYS A N 1
ATOM 725 C CA . LYS A 1 90 ? -1.685 6.992 -14.629 1.00 98.38 90 LYS A CA 1
ATOM 726 C C . LYS A 1 90 ? -2.330 7.418 -13.313 1.00 98.38 90 LYS A C 1
ATOM 728 O O . LYS A 1 90 ? -1.599 7.737 -12.384 1.00 98.38 90 LYS A O 1
ATOM 733 N N . GLU A 1 91 ? -3.660 7.387 -13.210 1.00 98.06 91 GLU A N 1
ATOM 734 C CA . GLU A 1 91 ? -4.349 7.725 -11.955 1.00 98.06 91 GLU A CA 1
ATOM 735 C C . GLU A 1 91 ? -4.012 6.733 -10.841 1.00 98.06 91 GLU A C 1
ATOM 737 O O . GLU A 1 91 ? -3.582 7.153 -9.772 1.00 98.06 91 GLU A O 1
ATOM 742 N N . TRP A 1 92 ? -4.073 5.427 -11.118 1.00 97.88 92 TRP A N 1
ATOM 743 C CA . TRP A 1 92 ? -3.651 4.407 -10.153 1.00 97.88 92 TRP A CA 1
ATOM 744 C C . TRP A 1 92 ? -2.197 4.585 -9.698 1.00 97.88 92 TRP A C 1
ATOM 746 O O . TRP A 1 92 ? -1.890 4.424 -8.519 1.00 97.88 92 TRP A O 1
ATOM 756 N N . ALA A 1 93 ? -1.291 4.932 -10.618 1.00 98.19 93 ALA A N 1
ATOM 757 C CA . ALA A 1 93 ? 0.106 5.136 -10.271 1.00 98.19 93 ALA A CA 1
ATOM 758 C C . ALA A 1 93 ? 0.277 6.304 -9.290 1.00 98.19 93 ALA A C 1
ATOM 760 O O . ALA A 1 93 ? 1.089 6.180 -8.379 1.00 98.19 93 ALA A O 1
ATOM 761 N N . LYS A 1 94 ? -0.488 7.399 -9.426 1.00 97.38 94 LYS A N 1
ATOM 762 C CA . LYS A 1 94 ? -0.416 8.575 -8.533 1.00 97.38 94 LYS A CA 1
ATOM 763 C C . LYS A 1 94 ? -0.792 8.275 -7.082 1.00 97.38 94 LYS A C 1
ATOM 765 O O . LYS A 1 94 ? -0.386 9.022 -6.199 1.00 97.38 94 LYS A O 1
ATOM 770 N N . GLU A 1 95 ? -1.547 7.208 -6.826 1.00 94.81 95 GLU A N 1
ATOM 771 C CA . GLU A 1 95 ? -1.889 6.784 -5.461 1.00 94.81 95 GLU A CA 1
ATOM 772 C C . GLU A 1 95 ? -0.661 6.318 -4.667 1.00 94.81 95 GLU A C 1
ATOM 774 O O . GLU A 1 95 ? -0.690 6.268 -3.440 1.00 94.81 95 GLU A O 1
ATOM 779 N N . THR A 1 96 ? 0.422 5.946 -5.351 1.00 95.44 96 THR A N 1
ATOM 780 C CA . THR A 1 96 ? 1.670 5.539 -4.710 1.00 95.44 96 THR A CA 1
ATOM 781 C C . THR A 1 96 ? 2.621 6.724 -4.617 1.00 95.44 96 THR A C 1
ATOM 783 O O . THR A 1 96 ? 3.033 7.292 -5.628 1.00 95.44 96 THR A O 1
ATOM 786 N N . TYR A 1 97 ? 3.011 7.074 -3.392 1.00 94.88 97 TYR A N 1
ATOM 787 C CA . TYR A 1 97 ? 4.043 8.077 -3.168 1.00 94.88 97 TYR A CA 1
ATOM 788 C C . TYR A 1 97 ? 5.401 7.564 -3.663 1.00 94.88 97 TYR A C 1
ATOM 790 O O . TYR A 1 97 ? 5.879 6.520 -3.219 1.00 94.88 97 TYR A O 1
ATOM 798 N N . ILE A 1 98 ? 6.021 8.313 -4.576 1.00 96.31 98 ILE A N 1
ATOM 799 C CA . ILE A 1 98 ? 7.381 8.063 -5.054 1.00 96.31 98 ILE A CA 1
ATOM 800 C C . ILE A 1 98 ? 8.295 9.120 -4.429 1.00 96.31 98 ILE A C 1
ATOM 802 O O . ILE A 1 98 ? 8.029 10.312 -4.611 1.00 96.31 98 ILE A O 1
ATOM 806 N N . PRO A 1 99 ? 9.370 8.730 -3.717 1.00 93.75 99 PRO A N 1
ATOM 807 C CA . PRO A 1 99 ? 10.268 9.665 -3.042 1.00 93.75 99 PRO A CA 1
ATOM 808 C C . PRO A 1 99 ? 11.232 10.346 -4.030 1.00 93.75 99 PRO A C 1
ATOM 810 O O . PRO A 1 99 ? 12.456 10.254 -3.904 1.00 93.75 99 PRO A O 1
ATOM 813 N N . TYR A 1 100 ? 10.668 11.021 -5.033 1.00 89.94 100 TYR A N 1
ATOM 814 C CA . TYR A 1 100 ? 11.399 11.780 -6.035 1.00 89.94 100 TYR A CA 1
ATOM 815 C C . TYR A 1 100 ? 12.164 12.929 -5.380 1.00 89.94 100 TYR A C 1
ATOM 817 O O . TYR A 1 100 ? 11.623 13.702 -4.586 1.00 89.94 100 TYR A O 1
ATOM 825 N N . ASN A 1 101 ? 13.427 13.070 -5.764 1.00 89.06 101 ASN A N 1
ATOM 826 C CA . ASN A 1 101 ? 14.270 14.182 -5.364 1.00 89.06 101 ASN A CA 1
ATOM 827 C C . ASN A 1 101 ? 14.901 14.785 -6.615 1.00 89.06 101 ASN A C 1
ATOM 829 O O . ASN A 1 101 ? 15.670 14.127 -7.303 1.00 89.06 101 ASN A O 1
ATOM 833 N N . LYS A 1 102 ? 14.604 16.057 -6.887 1.00 86.44 102 LYS A N 1
ATOM 834 C CA . LYS A 1 102 ? 15.068 16.752 -8.092 1.00 86.44 102 LYS A CA 1
ATOM 835 C C . LYS A 1 102 ? 16.593 16.809 -8.228 1.00 86.44 102 LYS A C 1
ATOM 837 O O . LYS A 1 102 ? 17.097 16.803 -9.346 1.00 86.44 102 LYS A O 1
ATOM 842 N N . GLU A 1 103 ? 17.317 16.909 -7.119 1.00 88.62 103 GLU A N 1
ATOM 843 C CA . GLU A 1 103 ? 18.775 17.087 -7.114 1.00 88.62 103 GLU A CA 1
ATOM 844 C C . GLU A 1 103 ? 19.523 15.753 -7.126 1.00 88.62 103 GLU A C 1
ATOM 846 O O . GLU A 1 103 ? 20.633 15.663 -7.647 1.00 88.62 103 GLU A O 1
ATOM 851 N N . ASN A 1 104 ? 18.909 14.709 -6.573 1.00 88.31 104 ASN A N 1
ATOM 852 C CA . ASN A 1 104 ? 19.518 13.395 -6.420 1.00 88.31 104 ASN A CA 1
ATOM 853 C C . ASN A 1 104 ? 18.475 12.298 -6.635 1.00 88.31 104 ASN A C 1
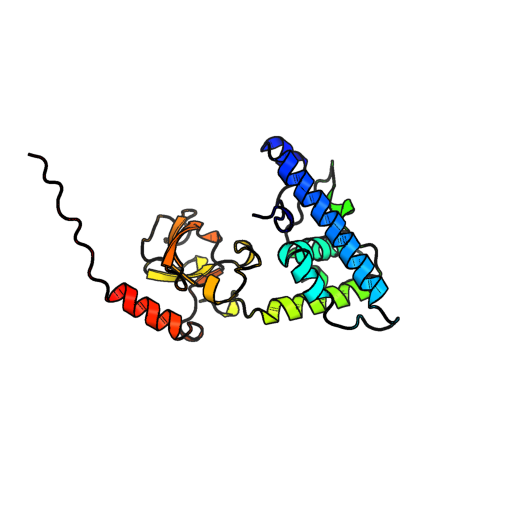ATOM 855 O O . ASN A 1 104 ? 18.139 11.527 -5.729 1.00 88.31 104 ASN A O 1
ATOM 859 N N . ASP A 1 105 ? 17.930 12.271 -7.848 1.00 93.31 105 ASP A N 1
ATOM 860 C CA . ASP A 1 105 ? 16.886 11.328 -8.202 1.00 93.31 105 ASP A CA 1
ATOM 861 C C . ASP A 1 105 ? 17.468 9.923 -8.362 1.00 93.31 105 ASP A C 1
ATOM 863 O O . ASP A 1 105 ? 18.206 9.626 -9.303 1.00 93.31 105 ASP A O 1
ATOM 867 N N . ARG A 1 106 ? 17.124 9.045 -7.422 1.00 95.81 106 ARG A N 1
ATOM 868 C CA . ARG A 1 106 ? 17.473 7.624 -7.476 1.00 95.81 106 ARG A CA 1
ATOM 869 C C . ARG A 1 106 ? 16.308 6.780 -7.980 1.00 95.81 106 ARG A C 1
ATOM 871 O O . ARG A 1 106 ? 16.499 5.594 -8.216 1.00 95.81 106 ARG A O 1
ATOM 878 N N . THR A 1 107 ? 15.112 7.340 -8.157 1.00 96.31 107 THR A N 1
ATOM 879 C CA . THR A 1 107 ? 13.917 6.555 -8.488 1.00 96.31 107 THR A CA 1
ATOM 880 C C . THR A 1 107 ? 13.921 6.068 -9.941 1.00 96.31 107 THR A C 1
ATOM 882 O O . THR A 1 107 ? 13.362 5.016 -10.261 1.00 96.31 107 THR A O 1
ATOM 885 N N . THR A 1 108 ? 14.700 6.722 -10.805 1.00 95.94 108 THR A N 1
ATOM 886 C CA . THR A 1 108 ? 14.983 6.255 -12.173 1.00 95.94 108 THR A CA 1
ATOM 887 C C . THR A 1 108 ? 15.688 4.891 -12.232 1.00 95.94 108 THR A C 1
ATOM 889 O O . THR A 1 108 ? 15.427 4.129 -13.164 1.00 95.94 108 THR A O 1
ATOM 892 N N . ASP A 1 109 ? 16.493 4.516 -11.225 1.00 97.44 109 ASP A N 1
ATOM 893 C CA . ASP A 1 109 ? 17.250 3.245 -11.188 1.00 97.44 109 ASP A CA 1
ATOM 894 C C . ASP A 1 109 ? 16.339 1.995 -11.239 1.00 97.44 109 ASP A C 1
ATOM 896 O O . ASP A 1 109 ? 16.764 0.897 -11.628 1.00 97.44 109 ASP A O 1
ATOM 900 N N . TYR A 1 110 ? 15.078 2.151 -10.830 1.00 97.56 110 TYR A N 1
ATOM 901 C CA . TYR A 1 110 ? 14.063 1.100 -10.808 1.00 97.56 110 TYR A CA 1
ATOM 902 C C . TYR A 1 110 ? 12.835 1.440 -11.676 1.00 97.56 110 TYR A C 1
ATOM 904 O O . TYR A 1 110 ? 11.732 0.976 -11.407 1.00 97.56 110 TYR A O 1
ATOM 912 N N . SER A 1 111 ? 13.015 2.209 -12.755 1.00 97.62 111 SER A N 1
ATOM 913 C CA . SER A 1 111 ? 12.008 2.347 -13.823 1.00 97.62 111 SER A CA 1
ATOM 914 C C . SER A 1 111 ? 12.110 1.205 -14.837 1.00 97.62 111 SER A C 1
ATOM 916 O O . SER A 1 111 ? 13.168 1.004 -15.428 1.00 97.62 111 SER A O 1
ATOM 918 N N . VAL A 1 112 ? 11.027 0.456 -15.049 1.00 98.06 112 VAL A N 1
ATOM 919 C CA . VAL A 1 112 ? 10.989 -0.703 -15.959 1.00 98.06 112 VAL A CA 1
ATOM 920 C C . VAL A 1 112 ? 11.217 -0.262 -17.404 1.00 98.06 112 VAL A C 1
ATOM 922 O O . VAL A 1 112 ? 10.456 0.534 -17.953 1.00 98.06 112 VAL A O 1
ATOM 925 N N . ASN A 1 113 ? 12.232 -0.833 -18.048 1.00 96.44 113 ASN A N 1
ATOM 926 C CA . ASN A 1 113 ? 12.533 -0.591 -19.453 1.00 96.44 113 ASN A CA 1
ATOM 927 C C . ASN A 1 113 ? 11.792 -1.596 -20.351 1.00 96.44 113 ASN A C 1
ATOM 929 O O . ASN A 1 113 ? 12.372 -2.551 -20.865 1.00 96.44 113 ASN A O 1
ATOM 933 N N . SER A 1 114 ? 10.486 -1.395 -20.518 1.00 95.69 114 SER A N 1
ATOM 934 C CA . SER A 1 114 ? 9.643 -2.197 -21.410 1.00 95.69 114 SER A CA 1
ATOM 935 C C . SER A 1 114 ? 8.643 -1.320 -22.160 1.00 95.69 114 SER A C 1
ATOM 937 O O . SER A 1 114 ? 8.444 -0.150 -21.831 1.00 95.69 114 SER A O 1
ATOM 939 N N . HIS A 1 115 ? 8.009 -1.869 -23.197 1.00 95.44 115 HIS A N 1
ATOM 940 C CA . HIS A 1 115 ? 7.016 -1.129 -23.966 1.00 95.44 115 HIS A CA 1
ATOM 941 C C . HIS A 1 115 ? 5.810 -0.759 -23.071 1.00 95.44 115 HIS A C 1
ATOM 943 O O . HIS A 1 115 ? 5.254 -1.655 -22.427 1.00 95.44 115 HIS A O 1
ATOM 949 N N . PRO A 1 116 ? 5.337 0.507 -23.054 1.00 96.69 116 PRO A N 1
ATOM 950 C CA . PRO A 1 116 ? 4.282 0.950 -22.135 1.00 96.69 116 PRO A CA 1
ATOM 951 C C . PRO A 1 116 ? 2.984 0.136 -22.179 1.00 96.69 116 PRO A C 1
ATOM 953 O O . PRO A 1 116 ? 2.365 -0.079 -21.142 1.00 96.69 116 PRO A O 1
ATOM 956 N N . GLU A 1 117 ? 2.578 -0.377 -23.347 1.00 95.38 117 GLU A N 1
ATOM 957 C CA . GLU A 1 117 ? 1.389 -1.248 -23.437 1.00 95.38 117 GLU A CA 1
ATOM 958 C C . GLU A 1 117 ? 1.563 -2.589 -22.713 1.00 95.38 117 GLU A C 1
ATOM 960 O O . GLU A 1 117 ? 0.604 -3.108 -22.145 1.00 95.38 117 GLU A O 1
ATOM 965 N N . ILE A 1 118 ? 2.782 -3.133 -22.665 1.00 96.56 118 ILE A N 1
ATOM 966 C CA . ILE A 1 118 ? 3.057 -4.358 -21.906 1.00 96.56 118 ILE A CA 1
ATOM 967 C C . ILE A 1 118 ? 2.993 -4.048 -20.407 1.00 96.56 118 ILE A C 1
ATOM 969 O O . ILE A 1 118 ? 2.371 -4.787 -19.643 1.00 96.56 118 ILE A O 1
ATOM 973 N N . VAL A 1 119 ? 3.553 -2.906 -19.996 1.00 97.69 119 VAL A N 1
ATOM 974 C CA . VAL A 1 119 ? 3.469 -2.418 -18.613 1.00 97.69 119 VAL A CA 1
ATOM 975 C C . VAL A 1 119 ? 2.010 -2.161 -18.207 1.00 97.69 119 VAL A C 1
ATOM 977 O O . VAL A 1 119 ? 1.617 -2.560 -17.115 1.00 97.69 119 VAL A O 1
ATOM 980 N N . ASN A 1 120 ? 1.167 -1.598 -19.086 1.00 97.38 120 ASN A N 1
ATOM 981 C CA . ASN A 1 120 ? -0.278 -1.477 -18.842 1.00 97.38 120 ASN A CA 1
ATOM 982 C C . ASN A 1 120 ? -0.920 -2.846 -18.565 1.00 97.38 120 ASN A C 1
ATOM 984 O O . ASN A 1 120 ? -1.710 -2.977 -17.629 1.00 97.38 120 ASN A O 1
ATOM 988 N N . GLY A 1 121 ? -0.590 -3.857 -19.376 1.00 96.38 121 GLY A N 1
ATOM 989 C CA . GLY A 1 121 ? -1.083 -5.224 -19.204 1.00 96.38 121 GLY A CA 1
ATOM 990 C C . GLY A 1 121 ? -0.686 -5.820 -17.853 1.00 96.38 121 GLY A C 1
ATOM 991 O O . GLY A 1 121 ? -1.539 -6.365 -17.146 1.00 96.38 121 GLY A O 1
ATOM 992 N N . LEU A 1 122 ? 0.577 -5.643 -17.459 1.00 98.19 122 LEU A N 1
ATOM 993 C CA . LEU A 1 122 ? 1.091 -6.103 -16.171 1.00 98.19 122 LEU A CA 1
ATOM 994 C C . LEU A 1 122 ? 0.441 -5.367 -14.988 1.00 98.19 122 LEU A C 1
ATOM 996 O O . LEU A 1 122 ? 0.041 -6.014 -14.023 1.00 98.19 122 LEU A O 1
ATOM 1000 N N . ILE A 1 123 ? 0.256 -4.046 -15.073 1.00 98.44 123 ILE A N 1
ATOM 1001 C CA . ILE A 1 123 ? -0.471 -3.262 -14.058 1.00 98.44 123 ILE A CA 1
ATOM 1002 C C . ILE A 1 123 ? -1.901 -3.781 -13.905 1.00 98.44 123 ILE A C 1
ATOM 1004 O O . ILE A 1 123 ? -2.375 -3.979 -12.789 1.00 98.44 123 ILE A O 1
ATOM 1008 N N . ASN A 1 124 ? -2.591 -4.058 -15.011 1.00 97.50 124 ASN A N 1
ATOM 1009 C CA . ASN A 1 124 ? -3.951 -4.590 -14.961 1.00 97.50 124 ASN A CA 1
ATOM 1010 C C . ASN A 1 124 ? -3.996 -5.981 -14.319 1.00 97.50 124 ASN A C 1
ATOM 1012 O O . ASN A 1 124 ? -4.934 -6.295 -13.587 1.00 97.50 124 ASN A O 1
ATOM 1016 N N . GLN A 1 125 ? -2.979 -6.810 -14.547 1.00 97.56 125 GLN A N 1
ATOM 1017 C CA . GLN A 1 125 ? -2.855 -8.087 -13.859 1.00 97.56 125 GLN A CA 1
ATOM 1018 C C . GLN A 1 125 ? -2.564 -7.921 -12.362 1.00 97.56 125 GLN A C 1
ATOM 1020 O O . GLN A 1 125 ? -3.193 -8.605 -11.557 1.00 97.56 125 GLN A O 1
ATOM 1025 N N . TYR A 1 126 ? -1.680 -6.992 -11.985 1.00 98.31 126 TYR A N 1
ATOM 1026 C CA . TYR A 1 126 ? -1.418 -6.641 -10.589 1.00 98.31 126 TYR A CA 1
ATOM 1027 C C . TYR A 1 126 ? -2.702 -6.191 -9.886 1.00 98.31 126 TYR A C 1
ATOM 1029 O O . TYR A 1 126 ? -3.032 -6.717 -8.830 1.00 98.31 126 TYR A O 1
ATOM 1037 N N . LYS A 1 127 ? -3.472 -5.282 -10.498 1.00 97.75 127 LYS A N 1
ATOM 1038 C CA . LYS A 1 127 ? -4.747 -4.793 -9.954 1.00 97.75 127 LYS A CA 1
ATOM 1039 C C . LYS A 1 127 ? -5.738 -5.934 -9.711 1.00 97.75 127 LYS A C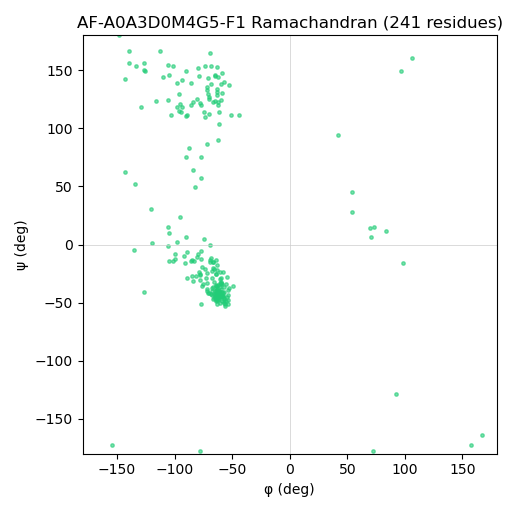 1
ATOM 1041 O O . LYS A 1 127 ? -6.338 -5.986 -8.644 1.00 97.75 127 LYS A O 1
ATOM 1046 N N . ARG A 1 128 ? -5.870 -6.875 -10.658 1.00 97.31 128 ARG A N 1
ATOM 1047 C CA . ARG A 1 128 ? -6.719 -8.072 -10.492 1.00 97.31 128 ARG A CA 1
ATOM 1048 C C . ARG A 1 128 ? -6.238 -8.965 -9.351 1.00 97.31 128 ARG A C 1
ATOM 1050 O O . ARG A 1 128 ? -7.055 -9.428 -8.563 1.00 97.31 128 ARG A O 1
ATOM 1057 N N . TYR A 1 129 ? -4.929 -9.191 -9.254 1.00 97.25 129 TYR A N 1
ATOM 1058 C CA . TYR A 1 129 ? -4.353 -9.964 -8.156 1.00 97.25 129 TYR A CA 1
ATOM 1059 C C . TYR A 1 129 ? -4.597 -9.281 -6.803 1.00 97.25 129 TYR A C 1
ATOM 1061 O O . TYR A 1 129 ? -5.119 -9.914 -5.892 1.00 97.25 129 TYR A O 1
ATOM 1069 N N . TYR A 1 130 ? -4.328 -7.981 -6.693 1.00 96.94 130 TYR A N 1
ATOM 1070 C CA . TYR A 1 130 ? -4.578 -7.209 -5.478 1.00 96.94 130 TYR A CA 1
ATOM 1071 C C . TYR A 1 130 ? -6.062 -7.228 -5.086 1.00 96.94 130 TYR A C 1
ATOM 1073 O O . TYR A 1 130 ? -6.399 -7.453 -3.929 1.00 96.94 130 TYR A O 1
ATOM 1081 N N . GLN A 1 131 ? -6.967 -7.070 -6.056 1.00 96.12 131 GLN A N 1
ATOM 1082 C CA . GLN A 1 131 ? -8.409 -7.163 -5.829 1.00 96.12 131 GLN A CA 1
ATOM 1083 C C . GLN A 1 131 ? -8.833 -8.554 -5.331 1.00 96.12 131 GLN A C 1
ATOM 1085 O O . GLN A 1 131 ? -9.727 -8.653 -4.493 1.00 96.12 131 GLN A O 1
ATOM 1090 N N . SER A 1 132 ? -8.178 -9.623 -5.797 1.00 96.75 132 SER A N 1
ATOM 1091 C CA . SER A 1 132 ? -8.460 -10.996 -5.354 1.00 96.75 132 SER A CA 1
ATOM 1092 C C . SER A 1 132 ? -8.109 -11.265 -3.887 1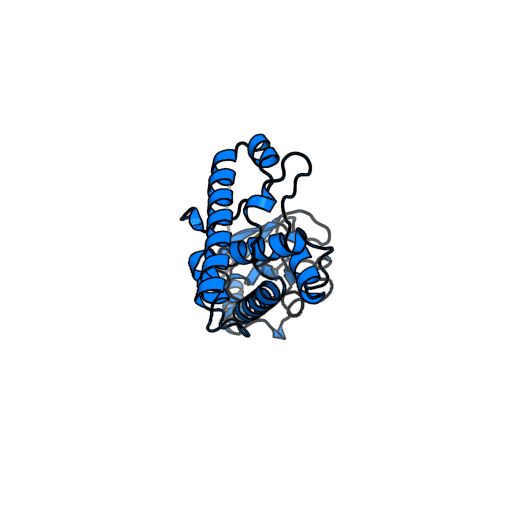.00 96.75 132 SER A C 1
ATOM 1094 O O . SER A 1 132 ? -8.595 -12.244 -3.333 1.00 96.75 132 SER A O 1
ATOM 1096 N N . LEU A 1 133 ? -7.328 -10.386 -3.242 1.00 96.75 133 LEU A N 1
ATOM 1097 C CA . LEU A 1 133 ? -7.061 -10.454 -1.801 1.00 96.75 133 LEU A CA 1
ATOM 1098 C C . LEU A 1 133 ? -8.304 -10.115 -0.962 1.00 96.75 133 LEU A C 1
ATOM 1100 O O . LEU A 1 133 ? -8.315 -10.369 0.236 1.00 96.75 133 LEU A O 1
ATOM 1104 N N . GLY A 1 134 ? -9.338 -9.517 -1.568 1.00 97.06 134 GLY A N 1
ATOM 1105 C CA . GLY A 1 134 ? -10.600 -9.208 -0.891 1.00 97.06 134 GLY A CA 1
ATOM 1106 C C . GLY A 1 134 ? -10.503 -8.102 0.163 1.00 97.06 134 GLY A C 1
ATOM 1107 O O . GLY A 1 134 ? -11.419 -7.960 0.965 1.00 97.06 134 GLY A O 1
ATOM 1108 N N . LEU A 1 135 ? -9.409 -7.331 0.173 1.00 97.94 135 LEU A N 1
ATOM 1109 C CA . LEU A 1 135 ? -9.141 -6.316 1.191 1.00 97.94 135 LEU A CA 1
ATOM 1110 C C . LEU A 1 135 ? -10.267 -5.280 1.286 1.00 97.94 135 LEU A C 1
ATOM 1112 O O . LEU A 1 135 ? -10.778 -4.770 0.278 1.00 97.94 135 LEU A O 1
ATOM 1116 N N . PHE A 1 136 ? -10.590 -4.904 2.518 1.00 97.94 136 PHE A N 1
ATOM 1117 C CA . PHE A 1 136 ? -11.495 -3.804 2.785 1.00 97.94 136 PHE A CA 1
ATOM 1118 C C . PHE A 1 136 ? -10.886 -2.479 2.303 1.00 97.94 136 PHE A C 1
ATOM 1120 O O . PHE A 1 136 ? -9.673 -2.261 2.340 1.00 97.94 136 PHE A O 1
ATOM 1127 N N . ASN A 1 137 ? -11.753 -1.588 1.826 1.00 96.19 137 ASN A N 1
ATOM 1128 C CA . ASN A 1 137 ? -11.420 -0.285 1.258 1.00 96.19 137 ASN A CA 1
ATOM 1129 C C . ASN A 1 137 ? -12.582 0.680 1.562 1.00 96.19 137 ASN A C 1
ATOM 1131 O O . ASN A 1 137 ? -13.570 0.273 2.173 1.00 96.19 137 ASN A O 1
ATOM 1135 N N . HIS A 1 138 ? -12.493 1.941 1.133 1.00 95.50 138 HIS A N 1
ATOM 1136 C CA . HIS A 1 138 ? -13.492 2.964 1.462 1.00 95.50 138 HIS A CA 1
ATOM 1137 C C . HIS A 1 138 ? -14.943 2.590 1.102 1.00 95.50 138 HIS A C 1
ATOM 1139 O O . HIS A 1 138 ? -15.854 3.039 1.793 1.00 95.50 138 HIS A O 1
ATOM 1145 N N . SER A 1 139 ? -15.198 1.747 0.089 1.00 96.44 139 SER A N 1
ATOM 1146 C CA . SER A 1 139 ? -16.566 1.308 -0.248 1.00 96.44 139 SER A CA 1
ATOM 1147 C C . SER A 1 139 ? -17.231 0.490 0.864 1.00 96.44 139 SER A C 1
ATOM 1149 O O . SER A 1 139 ? -18.463 0.473 0.972 1.00 96.44 139 SER A O 1
ATOM 1151 N N . HIS A 1 140 ? -16.417 -0.161 1.698 1.00 98.00 140 HIS A N 1
ATOM 1152 C CA . HIS A 1 140 ? -16.840 -0.981 2.830 1.00 98.00 140 HIS A CA 1
ATOM 1153 C C . HIS A 1 140 ? -16.993 -0.182 4.132 1.00 98.00 140 HIS A C 1
ATOM 1155 O O . HIS A 1 140 ? -17.477 -0.721 5.124 1.00 98.00 140 HIS A O 1
ATOM 1161 N N . CYS A 1 141 ? -16.616 1.101 4.134 1.00 98.19 141 CYS A N 1
ATOM 1162 C CA . CYS A 1 141 ? -16.647 1.957 5.317 1.00 98.19 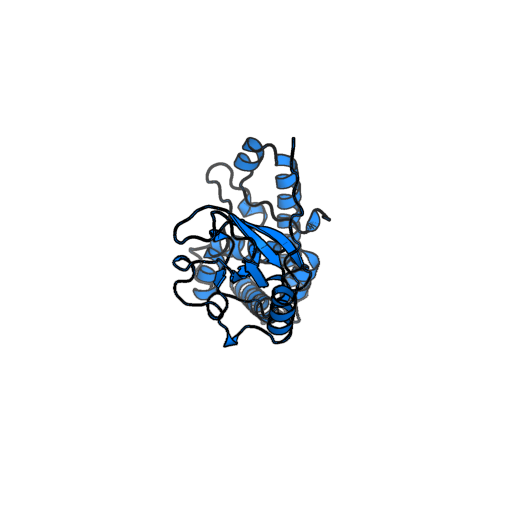141 CYS A CA 1
ATOM 1163 C C . CYS A 1 141 ? -17.801 2.964 5.276 1.00 98.19 141 CYS A C 1
ATOM 1165 O O . CYS A 1 141 ? -18.282 3.357 4.208 1.00 98.19 141 CYS A O 1
ATOM 1167 N N . LYS A 1 142 ? -18.248 3.412 6.452 1.00 97.75 142 LYS A N 1
ATOM 1168 C CA .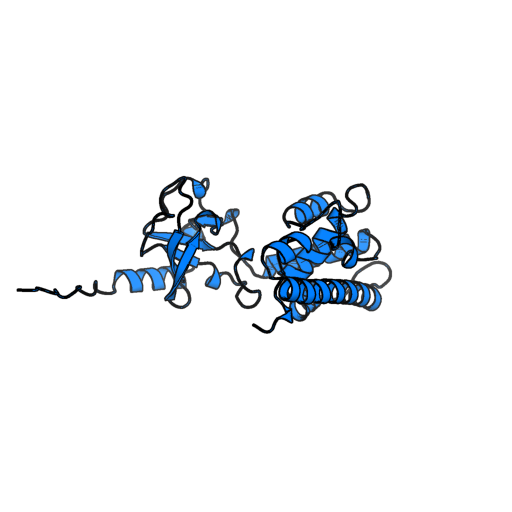 LYS A 1 142 ? -19.267 4.460 6.590 1.00 97.75 142 LYS A CA 1
ATOM 1169 C C . LYS A 1 142 ? -18.764 5.757 5.926 1.00 97.75 142 LYS A C 1
ATOM 1171 O O . LYS A 1 142 ? -17.584 6.094 6.086 1.00 97.75 142 LYS A O 1
ATOM 1176 N N . PRO A 1 143 ? -19.618 6.484 5.179 1.00 95.19 143 PRO A N 1
ATOM 1177 C CA . PRO A 1 143 ? -19.230 7.765 4.593 1.00 95.19 143 PRO A CA 1
ATOM 1178 C C . PRO A 1 143 ? -18.799 8.736 5.697 1.00 95.19 143 PRO A C 1
ATOM 1180 O O . PRO A 1 143 ? -19.291 8.654 6.821 1.00 95.19 143 PRO A O 1
ATOM 1183 N N . ASP A 1 144 ? -17.852 9.618 5.381 1.00 92.06 144 ASP A N 1
ATOM 1184 C CA . ASP A 1 144 ? -17.313 10.620 6.309 1.00 92.06 144 ASP A CA 1
ATOM 1185 C C . ASP A 1 144 ? -16.785 10.048 7.637 1.00 92.06 144 ASP A C 1
ATOM 1187 O O . ASP A 1 144 ? -16.757 10.746 8.650 1.00 92.06 144 ASP A O 1
ATOM 1191 N N . SER A 1 145 ? -16.316 8.789 7.641 1.00 91.38 145 SER A N 1
ATOM 1192 C CA . SER A 1 145 ? -15.753 8.129 8.831 1.00 91.38 145 SER A CA 1
ATOM 1193 C C . SER A 1 145 ? -14.696 8.977 9.545 1.00 91.38 145 SER A C 1
ATOM 1195 O O . SER A 1 145 ? -14.654 8.989 10.770 1.00 91.38 145 SER A O 1
ATOM 1197 N N . SER A 1 146 ? -13.884 9.745 8.812 1.00 87.06 146 SER A N 1
ATOM 1198 C CA . SER A 1 146 ? -12.868 10.641 9.384 1.00 87.06 146 SER A CA 1
ATOM 1199 C C . SER A 1 146 ? -13.441 11.690 10.348 1.00 87.06 146 SER A C 1
ATOM 1201 O O . SER A 1 146 ? -12.723 12.158 11.234 1.00 87.06 146 SER A O 1
ATOM 1203 N N . ASN A 1 147 ? -14.729 12.022 10.225 1.00 93.19 147 ASN A N 1
ATOM 1204 C CA . ASN A 1 147 ? -15.450 12.974 11.071 1.00 93.19 147 ASN A CA 1
ATOM 1205 C C . ASN A 1 147 ? -16.264 12.302 12.191 1.00 93.19 147 ASN A C 1
ATOM 1207 O O . ASN A 1 147 ? -16.954 12.996 12.937 1.00 93.19 147 ASN A O 1
ATOM 1211 N N . LEU A 1 148 ? -16.209 10.974 12.317 1.00 95.31 148 LEU A N 1
ATOM 1212 C CA . LEU A 1 148 ? -16.953 10.210 13.320 1.00 95.31 148 LEU A CA 1
ATOM 1213 C C . LEU A 1 148 ? -16.064 9.803 14.497 1.00 95.31 148 LEU A C 1
ATOM 1215 O O . LEU A 1 148 ? -14.853 9.649 14.359 1.00 95.31 148 LEU A O 1
ATOM 1219 N N . ASP A 1 149 ? -16.669 9.616 15.666 1.00 96.88 149 ASP A N 1
ATOM 1220 C CA . ASP A 1 149 ? -15.965 9.098 16.839 1.00 96.88 149 ASP A CA 1
ATOM 1221 C C . ASP A 1 149 ? -15.655 7.601 16.662 1.00 96.88 149 ASP A C 1
ATOM 1223 O O . ASP A 1 149 ? -16.519 6.827 16.236 1.00 96.88 149 ASP A O 1
ATOM 1227 N N . PHE A 1 150 ? -14.413 7.208 16.950 1.00 97.44 150 PHE A N 1
ATOM 1228 C CA . PHE A 1 150 ? -13.948 5.828 16.794 1.00 97.44 150 PHE A CA 1
ATOM 1229 C C . PHE A 1 150 ? -14.108 4.964 18.050 1.00 97.44 150 PHE A C 1
ATOM 1231 O O . PHE A 1 150 ? -13.937 3.754 17.945 1.00 97.44 150 PHE A O 1
ATOM 1238 N N . ASN A 1 151 ? -14.455 5.521 19.214 1.00 96.44 151 ASN A N 1
ATOM 1239 C CA . ASN A 1 151 ? -14.605 4.732 20.437 1.00 96.44 151 ASN A CA 1
ATOM 1240 C C . ASN A 1 151 ? -15.665 3.637 20.262 1.00 96.44 151 ASN A C 1
ATOM 1242 O O . ASN A 1 151 ? -16.793 3.903 19.830 1.00 96.44 151 ASN A O 1
ATOM 1246 N N . ASN A 1 152 ? -15.306 2.408 20.637 1.00 96.31 152 ASN A N 1
ATOM 1247 C CA . ASN A 1 152 ? -16.149 1.219 20.520 1.00 96.31 152 ASN A CA 1
ATOM 1248 C C . ASN A 1 152 ? -16.673 1.027 19.085 1.00 96.31 152 ASN A C 1
ATOM 1250 O O . ASN A 1 152 ? -17.867 0.797 18.846 1.00 96.31 152 ASN A O 1
ATOM 1254 N N . ARG A 1 153 ? -15.782 1.189 18.102 1.00 97.56 153 ARG A N 1
ATOM 1255 C CA . ARG A 1 153 ? -16.040 0.928 16.681 1.00 97.56 153 ARG A CA 1
ATOM 1256 C C . ARG A 1 153 ? -15.007 -0.033 16.121 1.00 97.56 153 ARG A C 1
ATOM 1258 O O . ARG A 1 153 ? -13.851 -0.026 16.536 1.00 97.56 153 ARG A O 1
ATOM 1265 N N . VAL A 1 154 ? -15.437 -0.817 15.135 1.00 98.25 154 VAL A N 1
ATOM 1266 C CA . VAL A 1 154 ? -14.529 -1.598 14.296 1.00 98.25 154 VAL A CA 1
ATOM 1267 C C . VAL A 1 154 ? -14.054 -0.718 13.148 1.00 98.25 154 VAL A C 1
ATOM 1269 O O . VAL A 1 154 ? -14.846 -0.196 12.357 1.00 98.25 154 VAL A O 1
ATOM 1272 N N . LEU A 1 155 ? -12.746 -0.532 13.090 1.00 98.38 155 LEU A N 1
ATOM 1273 C CA . LEU A 1 155 ? -12.043 0.262 12.105 1.00 98.38 155 LEU A CA 1
ATOM 1274 C C . LEU A 1 155 ? -11.345 -0.660 11.113 1.00 98.38 155 LEU A C 1
ATOM 1276 O O . LEU A 1 155 ? -10.860 -1.732 11.469 1.00 98.38 155 LEU A O 1
ATOM 1280 N N . VAL A 1 156 ? -11.273 -0.212 9.866 1.00 98.44 156 VAL A N 1
ATOM 1281 C CA . VAL A 1 156 ? -10.509 -0.880 8.816 1.00 98.44 156 VAL A CA 1
ATOM 1282 C C . VAL A 1 156 ? -9.124 -0.251 8.746 1.00 98.44 156 VAL A C 1
ATOM 1284 O O . VAL A 1 156 ? -8.997 0.911 8.357 1.00 98.44 156 VAL A O 1
ATOM 1287 N N . VAL A 1 157 ? -8.085 -1.009 9.084 1.00 98.12 157 VAL A N 1
ATOM 1288 C CA . VAL A 1 157 ? -6.684 -0.585 8.950 1.00 98.12 157 VAL A CA 1
ATOM 1289 C C . VAL A 1 157 ? -6.308 -0.474 7.470 1.00 98.12 157 VAL A C 1
ATOM 1291 O O . VAL A 1 157 ? -6.668 -1.329 6.649 1.00 98.12 157 VAL A O 1
ATOM 1294 N N . ASN A 1 158 ? -5.576 0.585 7.115 1.00 95.94 158 ASN A N 1
ATOM 1295 C CA . ASN A 1 158 ? -5.044 0.755 5.770 1.00 95.94 158 ASN A CA 1
ATOM 1296 C C . ASN A 1 158 ? -4.057 -0.383 5.442 1.00 95.94 158 ASN A C 1
ATOM 1298 O O . ASN A 1 158 ? -3.050 -0.543 6.136 1.00 95.94 158 ASN A O 1
ATOM 1302 N N . PRO A 1 159 ? -4.290 -1.162 4.369 1.00 94.44 159 PRO A N 1
ATOM 1303 C CA . PRO A 1 159 ? -3.456 -2.314 4.047 1.00 94.44 159 PRO A CA 1
ATOM 1304 C C . PRO A 1 159 ? -2.002 -1.953 3.721 1.00 94.44 159 PRO A C 1
ATOM 1306 O O . PRO A 1 159 ? -1.155 -2.836 3.792 1.00 94.44 159 PRO A O 1
ATOM 1309 N N . SER A 1 160 ? -1.676 -0.693 3.400 1.00 90.25 160 SER A N 1
ATOM 1310 C CA . SER A 1 160 ? -0.278 -0.267 3.215 1.00 90.25 160 SER A CA 1
ATOM 1311 C C . SER A 1 160 ? 0.551 -0.307 4.503 1.00 90.25 160 SER A C 1
ATOM 1313 O O . SER A 1 160 ? 1.773 -0.212 4.444 1.00 90.25 160 SER A O 1
ATOM 1315 N N . LEU A 1 161 ? -0.100 -0.400 5.665 1.00 91.50 161 LEU A N 1
ATOM 1316 C CA . LEU A 1 161 ? 0.551 -0.534 6.971 1.00 91.50 161 LEU A CA 1
ATOM 1317 C C . LEU A 1 161 ? 0.749 -1.998 7.372 1.00 91.50 161 LEU A C 1
ATOM 1319 O O . LEU A 1 161 ? 1.531 -2.294 8.276 1.00 91.50 161 LEU A O 1
ATOM 1323 N N . LEU A 1 162 ? 0.052 -2.914 6.700 1.00 92.44 162 LEU A N 1
ATOM 1324 C CA . LEU A 1 162 ? 0.170 -4.344 6.928 1.00 92.44 162 LEU A CA 1
ATOM 1325 C C . LEU A 1 162 ? 1.323 -4.900 6.096 1.00 92.44 162 LEU A C 1
ATOM 1327 O O . LEU A 1 162 ? 1.487 -4.571 4.917 1.00 92.44 162 LEU A O 1
ATOM 1331 N N . LYS A 1 163 ? 2.105 -5.806 6.687 1.00 90.31 163 LYS A N 1
ATOM 1332 C CA . LYS A 1 163 ? 3.071 -6.583 5.901 1.00 90.31 163 LYS A CA 1
ATOM 1333 C C . LYS A 1 163 ? 2.310 -7.437 4.893 1.00 90.31 163 LYS A C 1
ATOM 1335 O O . LYS A 1 163 ? 1.195 -7.868 5.166 1.00 90.31 163 LYS A O 1
ATOM 1340 N N . ASP A 1 164 ? 2.950 -7.760 3.774 1.00 90.94 164 ASP A N 1
ATOM 1341 C CA . ASP A 1 164 ? 2.324 -8.546 2.704 1.00 90.94 164 ASP A CA 1
ATOM 1342 C C . ASP A 1 164 ? 1.709 -9.870 3.172 1.00 90.94 164 ASP A C 1
ATOM 1344 O O . ASP A 1 164 ? 0.645 -10.246 2.696 1.00 90.94 164 ASP A O 1
ATOM 1348 N N . GLU A 1 165 ? 2.350 -10.560 4.119 1.00 90.69 165 GLU A N 1
ATOM 1349 C CA . GLU A 1 165 ? 1.851 -11.820 4.691 1.00 90.69 165 GLU A CA 1
ATOM 1350 C C . GLU A 1 165 ? 0.558 -11.658 5.508 1.00 90.69 165 GLU A C 1
ATOM 1352 O O . GLU A 1 165 ? -0.185 -12.620 5.665 1.00 90.69 165 GLU A O 1
ATOM 1357 N N . PHE A 1 166 ? 0.262 -10.436 5.959 1.00 93.81 166 PHE A N 1
ATOM 1358 C CA . PHE A 1 166 ? -0.951 -10.072 6.690 1.00 93.81 166 PHE A CA 1
ATOM 1359 C C . PHE A 1 166 ? -1.948 -9.295 5.819 1.00 93.81 166 PHE A C 1
ATOM 1361 O O . PHE A 1 166 ? -2.934 -8.772 6.328 1.00 93.81 166 PHE A O 1
ATOM 1368 N N . LYS A 1 167 ? -1.741 -9.203 4.496 1.00 95.12 167 LYS A N 1
ATOM 1369 C CA . LYS A 1 167 ? -2.712 -8.578 3.581 1.00 95.12 167 LYS A CA 1
ATOM 1370 C C . LYS A 1 167 ? -3.879 -9.513 3.294 1.00 95.12 167 LYS A C 1
ATOM 1372 O O . LYS A 1 167 ? -4.014 -10.067 2.206 1.00 95.12 167 LYS A O 1
ATOM 1377 N N . SER A 1 168 ? -4.753 -9.614 4.284 1.00 95.88 168 SER A N 1
ATOM 1378 C CA . SER A 1 168 ? -6.022 -10.338 4.243 1.00 95.88 168 SER A CA 1
ATOM 1379 C C . SER A 1 168 ? -7.115 -9.534 4.958 1.00 95.88 168 SER A C 1
ATOM 1381 O O . SER A 1 168 ? -6.773 -8.785 5.876 1.00 95.88 168 SER A O 1
ATOM 1383 N N . PRO A 1 169 ? -8.405 -9.741 4.646 1.00 96.50 169 PRO A N 1
ATOM 1384 C CA . PRO A 1 169 ? -9.506 -9.012 5.284 1.00 96.50 169 PRO A CA 1
ATOM 1385 C C . PRO A 1 169 ? -9.535 -9.153 6.813 1.00 96.50 169 PRO A C 1
ATOM 1387 O O . PRO A 1 169 ? -9.824 -8.189 7.514 1.00 96.50 169 PRO A O 1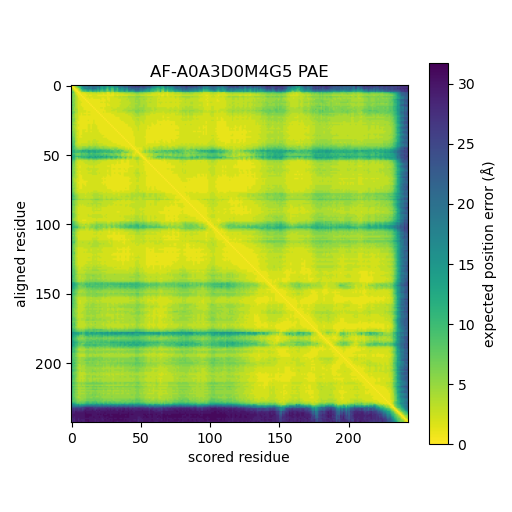
ATOM 1390 N N . GLU A 1 170 ? -9.187 -10.333 7.332 1.00 96.25 170 GLU A N 1
ATOM 1391 C CA . GLU A 1 170 ? -9.188 -10.646 8.770 1.00 96.25 170 GLU A CA 1
ATOM 1392 C C . GLU A 1 170 ? -8.223 -9.753 9.561 1.00 96.25 170 GLU A C 1
ATOM 1394 O O . GLU A 1 170 ? -8.603 -9.149 10.559 1.00 96.25 170 GLU A O 1
ATOM 1399 N N . ASN A 1 171 ? -7.012 -9.569 9.033 1.00 97.12 171 ASN A N 1
ATOM 1400 C CA . ASN A 1 171 ? -5.954 -8.725 9.598 1.00 97.12 171 ASN A CA 1
ATOM 1401 C C . ASN A 1 171 ? -6.195 -7.207 9.421 1.00 97.12 171 ASN A C 1
ATOM 1403 O O . ASN A 1 171 ? -5.314 -6.407 9.725 1.00 97.12 171 ASN A O 1
ATOM 1407 N N . GLN A 1 172 ? -7.344 -6.776 8.885 1.00 97.94 172 GLN A N 1
ATOM 1408 C CA . GLN A 1 172 ? -7.679 -5.350 8.760 1.00 97.94 172 GLN A CA 1
ATOM 1409 C C . GLN A 1 172 ? -8.652 -4.854 9.830 1.00 97.94 172 GLN A C 1
ATOM 1411 O O . GLN A 1 172 ? -8.827 -3.640 9.944 1.00 97.94 172 GLN A O 1
ATOM 1416 N N . LEU A 1 173 ? -9.317 -5.747 10.566 1.00 98.50 173 LEU A N 1
ATOM 1417 C CA . LEU A 1 173 ? -10.378 -5.364 11.494 1.00 98.50 173 LEU A CA 1
ATOM 1418 C C . LEU A 1 173 ? -9.809 -5.080 12.883 1.00 98.50 173 LEU A C 1
ATOM 1420 O O . LEU A 1 173 ? -9.387 -5.990 13.593 1.00 98.50 173 LEU A O 1
ATOM 1424 N N . PHE A 1 174 ? -9.834 -3.806 13.266 1.00 98.38 174 PHE A N 1
ATOM 1425 C CA . PHE A 1 174 ? -9.308 -3.307 14.531 1.00 98.38 174 PHE A CA 1
ATOM 1426 C C . PHE A 1 174 ? -10.435 -2.731 15.386 1.00 98.38 174 PHE A C 1
ATOM 1428 O O . PHE A 1 174 ? -11.148 -1.827 14.947 1.00 98.38 174 PHE A O 1
ATOM 1435 N N . TYR A 1 175 ? -10.608 -3.229 16.604 1.00 98.31 175 TYR A N 1
ATOM 1436 C CA . TYR A 1 175 ? -11.635 -2.760 17.524 1.00 98.31 175 TYR A CA 1
ATOM 1437 C C . TYR A 1 175 ? -11.065 -1.734 18.501 1.00 98.31 175 TYR A C 1
ATOM 1439 O O . TYR A 1 175 ? -10.216 -2.044 19.330 1.00 98.31 175 TYR A O 1
ATOM 1447 N N . ALA A 1 176 ? -11.545 -0.494 18.412 1.00 97.38 176 ALA A N 1
ATOM 1448 C CA . ALA A 1 176 ? -11.096 0.618 19.247 1.00 97.38 176 ALA A CA 1
ATOM 1449 C C . ALA A 1 176 ? -11.828 0.653 20.606 1.00 97.38 176 ALA A C 1
ATOM 1451 O O . ALA A 1 176 ? -12.583 1.585 20.893 1.00 97.38 176 ALA A O 1
ATOM 1452 N N . ASN A 1 177 ? -11.633 -0.382 21.425 1.00 94.44 177 ASN A N 1
ATOM 1453 C CA . ASN A 1 177 ? -12.254 -0.550 22.748 1.00 94.44 177 ASN A CA 1
ATOM 1454 C C . ASN A 1 177 ? -11.520 0.151 23.895 1.00 94.44 177 ASN A C 1
ATOM 1456 O O . ASN A 1 177 ? -12.145 0.532 24.880 1.00 94.44 177 ASN A O 1
ATOM 1460 N N . VAL A 1 178 ? -10.208 0.354 23.777 1.00 92.50 178 VAL A N 1
ATOM 1461 C CA . VAL A 1 178 ? -9.411 1.041 24.810 1.00 92.50 178 VAL A CA 1
ATOM 1462 C C . VAL A 1 178 ? -9.527 2.568 24.686 1.00 92.50 178 VAL A C 1
ATOM 1464 O O . VAL A 1 178 ? -9.395 3.301 25.667 1.00 92.50 178 VAL A O 1
ATOM 1467 N N . GLY A 1 179 ? -9.797 3.067 23.478 1.00 85.19 179 GLY A N 1
ATOM 1468 C CA . GLY A 1 179 ? -9.980 4.488 23.194 1.00 85.19 179 GLY A CA 1
ATOM 1469 C C . GLY A 1 179 ? -8.681 5.173 22.773 1.00 85.19 179 GLY A C 1
ATOM 1470 O O . GLY A 1 179 ? -8.002 4.731 21.853 1.00 85.19 179 GLY A O 1
ATOM 1471 N N . GLY A 1 180 ? -8.328 6.285 23.413 1.00 87.81 180 GLY A N 1
ATOM 1472 C CA . GLY A 1 180 ? -7.138 7.073 23.079 1.00 87.81 180 GLY A CA 1
ATOM 1473 C C . GLY A 1 180 ? -7.451 8.386 22.363 1.00 87.81 180 GLY A C 1
ATOM 1474 O O . GLY A 1 180 ? -8.528 8.603 21.807 1.00 87.81 180 GLY A O 1
ATOM 1475 N N . PHE A 1 181 ? -6.486 9.308 22.393 1.00 90.75 181 PHE A N 1
ATOM 1476 C CA . PHE A 1 181 ? -6.678 10.679 21.904 1.00 90.75 181 PHE A CA 1
ATOM 1477 C C . PHE A 1 181 ? -6.958 10.774 20.396 1.00 90.75 181 PHE A C 1
ATOM 1479 O O . PHE A 1 181 ? -7.354 11.838 19.934 1.00 90.75 181 PHE A O 1
ATOM 1486 N N . GLY A 1 182 ? -6.732 9.696 19.639 1.00 92.62 182 GLY A N 1
ATOM 1487 C CA . GLY A 1 182 ? -7.039 9.579 18.212 1.00 92.62 182 GLY A CA 1
ATOM 1488 C C . GLY A 1 182 ? -8.501 9.254 17.892 1.00 92.62 182 GLY A C 1
ATOM 1489 O O . GLY A 1 182 ? -8.893 9.317 16.725 1.00 92.62 182 GLY A O 1
ATOM 1490 N N . CYS A 1 183 ? -9.323 8.893 18.886 1.00 94.88 183 CYS A N 1
ATOM 1491 C CA . CYS A 1 183 ? -10.709 8.495 18.633 1.00 94.88 183 CYS A CA 1
ATOM 1492 C C . CYS A 1 183 ? -11.618 9.661 18.243 1.00 94.88 183 CYS A C 1
ATOM 1494 O O . CYS A 1 183 ? -12.538 9.481 17.440 1.00 94.88 183 CYS A O 1
ATOM 1496 N N . SER A 1 184 ? -11.352 10.849 18.782 1.00 94.69 184 SER A N 1
ATOM 1497 C CA . SER A 1 184 ? -12.183 12.026 18.549 1.00 94.69 184 SER A CA 1
ATOM 1498 C C . SER A 1 184 ? -12.041 12.545 17.111 1.00 94.69 184 SER A C 1
ATOM 1500 O O . SER A 1 184 ? -10.926 12.556 16.570 1.00 94.69 184 SER A O 1
ATOM 1502 N N . PRO A 1 185 ? -13.126 13.045 16.493 1.00 94.06 185 PRO A N 1
ATOM 1503 C CA . PRO A 1 185 ? -13.068 13.701 15.188 1.00 94.06 185 PRO A CA 1
ATOM 1504 C C . PRO A 1 185 ? -12.030 14.828 15.138 1.00 94.06 185 PRO A C 1
ATOM 1506 O O . PRO A 1 185 ? -11.918 15.620 16.073 1.00 94.06 185 PRO A O 1
ATOM 1509 N N . GLY A 1 186 ? -11.272 14.902 14.041 1.00 88.94 186 GLY A N 1
ATOM 1510 C CA . GLY A 1 186 ? -10.252 15.938 13.830 1.00 88.94 186 GLY A CA 1
ATOM 1511 C C . GLY A 1 186 ? -8.999 15.817 14.706 1.00 88.94 186 GLY A C 1
ATOM 1512 O O . GLY A 1 186 ? -8.158 16.712 14.685 1.00 88.94 186 GLY A O 1
ATOM 1513 N N . SER A 1 187 ? -8.857 14.744 15.486 1.00 91.00 187 SER A N 1
ATOM 1514 C CA . SER A 1 187 ? -7.644 14.500 16.265 1.00 91.00 187 SER A CA 1
ATOM 1515 C C . SER A 1 187 ? -6.518 13.915 15.404 1.00 91.00 187 SER A C 1
ATOM 1517 O O . SER A 1 187 ? -6.758 13.185 14.449 1.00 91.00 187 SER A O 1
ATOM 1519 N N . HIS A 1 188 ? -5.271 14.188 15.792 1.00 87.75 188 HIS A N 1
ATOM 1520 C CA . HIS A 1 188 ? -4.065 13.565 15.216 1.00 87.75 188 HIS A CA 1
ATOM 1521 C C . HIS A 1 188 ? -3.439 12.533 16.170 1.00 87.75 188 HIS A C 1
ATOM 1523 O O . HIS A 1 188 ? -2.271 12.157 16.049 1.00 87.75 188 HIS A O 1
ATOM 1529 N N . GLY A 1 189 ? -4.206 12.127 17.187 1.00 93.62 189 GLY A N 1
ATOM 1530 C CA . GLY A 1 189 ? -3.760 11.211 18.223 1.00 93.62 189 GLY A CA 1
ATOM 1531 C C . GLY A 1 189 ? -3.754 9.755 17.768 1.00 93.62 189 GLY A C 1
ATOM 1532 O O . GLY A 1 189 ? -4.075 9.419 16.626 1.00 93.62 189 GLY A O 1
ATOM 1533 N N . LYS A 1 190 ? -3.405 8.883 18.712 1.00 96.31 190 LYS A N 1
ATOM 1534 C CA . LYS A 1 190 ? -3.462 7.436 18.525 1.00 96.31 190 LYS A CA 1
ATOM 1535 C C . LYS A 1 190 ? -4.783 6.860 19.011 1.00 96.31 190 LYS A C 1
ATOM 1537 O O . LYS A 1 190 ? -5.302 7.286 20.044 1.00 96.31 190 LYS A O 1
ATOM 1542 N N . VAL A 1 191 ? -5.275 5.885 18.269 1.00 97.38 191 VAL A N 1
ATOM 1543 C CA . VAL A 1 191 ? -6.375 4.995 18.624 1.00 97.38 191 VAL A CA 1
ATOM 1544 C C . VAL A 1 191 ? -5.750 3.722 19.185 1.00 97.38 191 VAL A C 1
ATOM 1546 O O . VAL A 1 191 ? -4.831 3.170 18.581 1.00 97.38 191 VAL A O 1
ATOM 1549 N N . MET A 1 192 ? -6.211 3.295 20.351 1.00 97.75 192 MET A N 1
ATOM 1550 C CA . MET A 1 192 ? -5.781 2.099 21.068 1.00 97.75 192 MET A CA 1
ATOM 1551 C C . MET A 1 192 ? -6.902 1.063 21.039 1.00 97.75 192 MET A C 1
ATOM 1553 O O . MET A 1 192 ? -8.083 1.412 21.114 1.00 97.75 192 MET A O 1
ATOM 1557 N N . GLY A 1 193 ? -6.523 -0.204 20.946 1.00 97.12 193 GLY A N 1
ATOM 1558 C CA . GLY A 1 193 ? -7.466 -1.303 20.807 1.00 97.12 193 GLY A CA 1
ATOM 1559 C C . GLY A 1 193 ? -6.782 -2.600 20.406 1.00 97.12 193 GLY A C 1
ATOM 1560 O O . GLY A 1 193 ? -5.554 -2.707 20.496 1.00 97.12 193 GLY A O 1
ATOM 1561 N N . GLU A 1 194 ? -7.577 -3.552 19.932 1.00 97.81 194 GLU A N 1
ATOM 1562 C CA . GLU A 1 194 ? -7.118 -4.888 19.553 1.00 97.81 194 GLU A CA 1
ATOM 1563 C C . GLU A 1 194 ? -7.535 -5.271 18.129 1.00 97.81 194 GLU A C 1
ATOM 1565 O O . GLU A 1 194 ? -8.582 -4.849 17.627 1.00 97.81 194 GLU A O 1
ATOM 1570 N N . PHE A 1 195 ? -6.727 -6.095 17.466 1.00 97.94 195 PHE A N 1
ATOM 1571 C CA . PHE A 1 195 ? -7.151 -6.774 16.246 1.00 97.94 195 PHE A CA 1
ATOM 1572 C C . PHE A 1 195 ? -8.169 -7.874 16.564 1.00 97.94 195 PHE A C 1
ATOM 1574 O O . PHE A 1 195 ? -7.984 -8.661 17.489 1.00 97.94 195 PHE A O 1
ATOM 1581 N N . LEU A 1 196 ? -9.250 -7.959 15.784 1.00 97.94 196 LEU A N 1
ATOM 1582 C CA . LEU A 1 196 ? -10.315 -8.931 16.056 1.00 97.94 196 LEU A CA 1
ATOM 1583 C C . LEU A 1 196 ? -9.912 -10.380 15.751 1.00 97.94 196 LEU A C 1
ATOM 1585 O O . LEU A 1 196 ? -10.506 -11.299 16.302 1.00 97.94 196 LEU A O 1
ATOM 1589 N N . ASN A 1 197 ? -8.951 -10.616 14.861 1.00 96.62 197 ASN A N 1
ATOM 1590 C CA . ASN A 1 197 ? -8.590 -11.973 14.449 1.00 96.62 197 ASN A CA 1
ATOM 1591 C C . ASN A 1 197 ? -7.708 -12.709 15.470 1.00 96.62 197 ASN A C 1
ATOM 1593 O O . ASN A 1 197 ? -7.784 -13.934 15.546 1.00 96.62 197 ASN A O 1
ATOM 1597 N N . ASP A 1 198 ? -6.869 -11.998 16.227 1.00 95.44 198 ASP A N 1
ATOM 1598 C CA . ASP A 1 198 ? -5.912 -12.605 17.163 1.00 95.44 198 ASP A CA 1
ATOM 1599 C C . ASP A 1 198 ? -5.832 -11.932 18.545 1.00 95.44 198 ASP A C 1
ATOM 1601 O O . ASP A 1 198 ? -5.147 -12.446 19.432 1.00 95.44 198 ASP A O 1
ATOM 1605 N N . GLY A 1 199 ? -6.545 -10.821 18.757 1.00 95.69 199 GLY A N 1
ATOM 1606 C CA . GLY A 1 199 ? -6.535 -10.072 20.012 1.00 95.69 199 GLY A CA 1
ATOM 1607 C C . GLY A 1 199 ? -5.248 -9.276 20.256 1.00 95.69 199 GLY A C 1
ATOM 1608 O O . GLY A 1 199 ? -4.997 -8.866 21.393 1.00 95.69 199 GLY A O 1
ATOM 1609 N N . GLU A 1 200 ? -4.394 -9.060 19.243 1.00 95.69 200 GLU A N 1
ATOM 1610 C CA . GLU A 1 200 ? -3.180 -8.258 19.413 1.00 95.69 200 GLU A CA 1
ATOM 1611 C C . GLU A 1 200 ? -3.541 -6.818 19.806 1.00 95.69 200 GLU A C 1
ATOM 1613 O O . GLU A 1 200 ? -4.096 -6.050 19.018 1.00 95.69 200 GLU A O 1
ATOM 1618 N N . ASN A 1 201 ? -3.169 -6.438 21.032 1.00 96.38 201 ASN A N 1
ATOM 1619 C CA . ASN A 1 201 ? -3.321 -5.081 21.544 1.00 96.38 201 ASN A CA 1
ATOM 1620 C C . ASN A 1 201 ? -2.229 -4.163 20.991 1.00 96.38 201 ASN A C 1
ATOM 1622 O O . ASN A 1 201 ? -1.037 -4.375 21.226 1.00 96.38 201 ASN A O 1
ATOM 1626 N N . THR A 1 202 ? -2.630 -3.093 20.309 1.00 96.25 202 THR A N 1
ATOM 1627 C CA . THR A 1 202 ? -1.696 -2.127 19.727 1.00 96.25 202 THR A CA 1
ATOM 1628 C C . THR A 1 202 ? -2.334 -0.744 19.575 1.00 96.25 202 THR A C 1
ATOM 1630 O O . THR A 1 202 ? -3.413 -0.454 20.098 1.00 96.25 202 THR A O 1
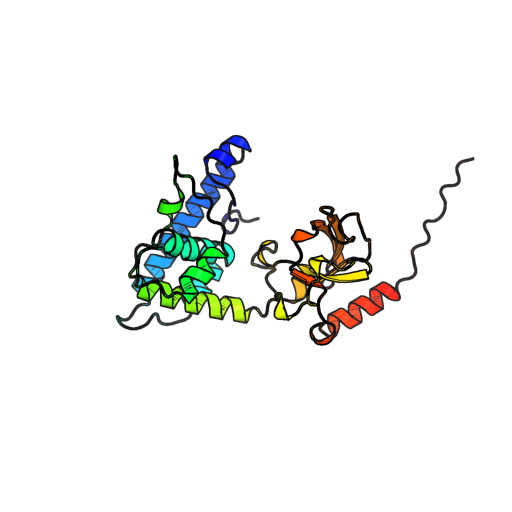ATOM 1633 N N . SER A 1 203 ? -1.631 0.169 18.908 1.00 96.50 203 SER A N 1
ATOM 1634 C CA . SER A 1 203 ? -2.141 1.502 18.616 1.00 96.50 203 SER A CA 1
ATOM 1635 C C . SER A 1 203 ? -1.707 1.988 17.242 1.00 96.50 203 SER A C 1
ATOM 1637 O O . SER A 1 203 ? -0.552 1.807 16.853 1.00 96.50 203 SER A O 1
ATOM 1639 N N . TYR A 1 204 ? -2.612 2.690 16.572 1.00 96.62 204 TYR A N 1
ATOM 1640 C CA . TYR A 1 204 ? -2.393 3.318 15.271 1.00 96.62 204 TYR A CA 1
ATOM 1641 C C . TYR A 1 204 ? -2.754 4.799 15.333 1.00 96.62 204 TYR A C 1
ATOM 1643 O O . TYR A 1 204 ? -3.524 5.224 16.197 1.00 96.62 204 TYR A O 1
ATOM 1651 N N . HIS A 1 205 ? -2.196 5.615 14.445 1.00 96.69 205 HIS A N 1
ATOM 1652 C CA . HIS A 1 205 ? -2.669 6.984 14.276 1.00 96.69 205 HIS A CA 1
ATOM 1653 C C . HIS A 1 205 ? -4.070 6.989 13.665 1.00 96.69 205 HIS A C 1
ATOM 1655 O O . HIS A 1 205 ? -4.456 6.075 12.947 1.00 96.69 205 HIS A O 1
ATOM 1661 N N . ARG A 1 206 ? -4.857 8.033 13.928 1.00 95.69 206 ARG A N 1
ATOM 1662 C CA . ARG A 1 206 ? -6.205 8.151 13.350 1.00 95.69 206 ARG A CA 1
ATOM 1663 C C . ARG A 1 206 ? -6.217 8.011 11.817 1.00 95.69 206 ARG A C 1
ATOM 1665 O O . ARG A 1 206 ? -7.110 7.366 11.275 1.00 95.69 206 ARG A O 1
ATOM 1672 N N . ASP A 1 207 ? -5.216 8.582 11.152 1.00 94.75 207 ASP A N 1
ATOM 1673 C CA . ASP A 1 207 ? -5.094 8.596 9.687 1.00 94.75 207 ASP A CA 1
ATOM 1674 C C . ASP A 1 207 ? -4.614 7.252 9.099 1.00 94.75 207 ASP A C 1
ATOM 1676 O O . ASP A 1 207 ? -4.610 7.070 7.882 1.00 94.75 207 ASP A O 1
ATOM 1680 N N . ASP A 1 208 ? -4.255 6.289 9.953 1.00 96.19 208 ASP A N 1
ATOM 1681 C CA . ASP A 1 208 ? -3.879 4.930 9.548 1.00 96.19 208 ASP A CA 1
ATOM 1682 C C . ASP A 1 208 ? -5.103 4.064 9.195 1.00 96.19 208 ASP A C 1
ATOM 1684 O O . ASP A 1 208 ? -4.964 2.983 8.615 1.00 96.19 208 ASP A O 1
ATOM 1688 N N . PHE A 1 209 ? -6.313 4.522 9.526 1.00 97.31 209 PHE A N 1
ATOM 1689 C CA . PHE A 1 209 ? -7.557 3.813 9.242 1.00 97.31 209 PHE A CA 1
ATOM 1690 C C . PHE A 1 209 ? -8.230 4.333 7.970 1.00 97.31 209 PHE A C 1
ATOM 1692 O O . PHE A 1 209 ? -8.358 5.533 7.742 1.00 97.31 209 PHE A O 1
ATOM 1699 N N . ILE A 1 210 ? -8.761 3.412 7.167 1.00 97.12 210 ILE A N 1
ATOM 1700 C CA . ILE A 1 210 ? -9.624 3.715 6.015 1.00 97.12 210 ILE A CA 1
ATOM 1701 C C . ILE A 1 210 ? -10.962 4.301 6.492 1.00 97.12 210 ILE A C 1
ATOM 1703 O O . ILE A 1 210 ? -11.535 5.179 5.842 1.00 97.12 210 ILE A O 1
ATOM 1707 N N . GLY A 1 211 ? -11.489 3.792 7.608 1.00 97.69 211 GLY A N 1
ATOM 1708 C CA . GLY A 1 211 ? -12.729 4.262 8.217 1.00 97.69 211 GLY A CA 1
ATOM 1709 C C . GLY A 1 211 ? -13.391 3.221 9.114 1.00 97.69 211 GLY A C 1
ATOM 1710 O O . GLY A 1 211 ? -12.828 2.158 9.369 1.00 97.69 211 GLY A O 1
ATOM 1711 N N . ILE A 1 212 ? -14.604 3.530 9.568 1.00 98.38 212 ILE A N 1
ATOM 1712 C CA . ILE A 1 212 ? -15.444 2.624 10.357 1.00 98.38 212 ILE A CA 1
ATOM 1713 C C . ILE A 1 212 ? -16.122 1.653 9.393 1.00 98.38 212 ILE A C 1
ATOM 1715 O O . ILE A 1 212 ? -16.802 2.106 8.468 1.00 98.38 212 ILE A O 1
ATOM 1719 N N . ILE A 1 213 ? -15.974 0.345 9.602 1.00 98.38 213 ILE A N 1
ATOM 1720 C CA . ILE A 1 213 ? -16.622 -0.657 8.745 1.00 98.38 213 ILE A CA 1
ATOM 1721 C C . ILE A 1 213 ? -18.152 -0.538 8.832 1.00 98.38 213 ILE A C 1
ATOM 1723 O O . ILE A 1 213 ? -18.705 -0.196 9.883 1.00 98.38 213 ILE A O 1
ATOM 1727 N N . LYS A 1 214 ? -18.856 -0.761 7.718 1.00 98.31 214 LYS A N 1
ATOM 1728 C CA . LYS A 1 214 ? -20.320 -0.861 7.749 1.00 98.31 214 LYS A CA 1
ATOM 1729 C C . LYS A 1 214 ? -20.739 -2.234 8.253 1.00 98.31 214 LYS A C 1
ATOM 1731 O O . LYS A 1 214 ? -20.103 -3.235 7.935 1.00 98.31 214 LYS A O 1
ATOM 1736 N N . ASP A 1 215 ? -21.843 -2.255 8.981 1.00 97.12 215 ASP A N 1
ATOM 1737 C CA . ASP A 1 215 ? -22.351 -3.444 9.648 1.00 97.12 215 ASP A CA 1
ATOM 1738 C C . ASP A 1 215 ? -22.639 -4.573 8.632 1.00 97.12 215 ASP A C 1
ATOM 1740 O O . ASP A 1 215 ? -22.350 -5.728 8.919 1.00 97.12 215 ASP A O 1
ATOM 1744 N N . GLU A 1 216 ? -23.087 -4.260 7.405 1.00 97.44 216 GLU A N 1
ATOM 1745 C CA . GLU A 1 216 ? -23.322 -5.264 6.351 1.00 97.44 216 GLU A CA 1
ATOM 1746 C C . GLU A 1 216 ? -22.055 -5.928 5.777 1.00 97.44 216 GLU A C 1
ATOM 1748 O O . GLU A 1 216 ? -22.160 -6.924 5.062 1.00 97.44 216 GLU A O 1
ATOM 1753 N N . PHE A 1 217 ? -20.870 -5.373 6.049 1.00 97.81 217 PHE A N 1
ATOM 1754 C CA . PHE A 1 217 ? -19.580 -5.927 5.619 1.00 97.81 217 PHE A CA 1
ATOM 1755 C C . PHE A 1 217 ? -18.800 -6.578 6.763 1.00 97.81 217 PHE A C 1
ATOM 1757 O O . PHE A 1 217 ? -17.707 -7.097 6.528 1.00 97.81 217 PHE A O 1
ATOM 1764 N N . LEU A 1 218 ? -19.334 -6.548 7.985 1.00 97.19 218 LEU A N 1
ATOM 1765 C CA . LEU A 1 218 ? -18.709 -7.190 9.129 1.00 97.19 218 LEU A CA 1
ATOM 1766 C C . LEU A 1 218 ? -18.966 -8.709 9.055 1.00 97.19 218 LEU A C 1
ATOM 1768 O O . LEU A 1 218 ? -20.126 -9.118 9.017 1.00 97.19 218 LEU A O 1
ATOM 1772 N N . PRO A 1 219 ? -17.923 -9.555 8.996 1.00 97.06 219 PRO A N 1
ATOM 1773 C CA . PRO A 1 219 ? -18.101 -11.000 8.886 1.00 97.06 219 PRO A CA 1
ATOM 1774 C C . PRO A 1 219 ? -18.574 -11.618 10.210 1.00 97.06 219 PRO A C 1
ATOM 1776 O O . PRO A 1 219 ? -18.257 -11.104 11.282 1.00 97.06 219 PRO A O 1
ATOM 1779 N N . ASP A 1 220 ? -19.266 -12.758 10.135 1.00 97.75 220 ASP A N 1
ATOM 1780 C CA . ASP A 1 220 ? -19.874 -13.428 11.298 1.00 97.75 220 ASP A CA 1
ATOM 1781 C C . ASP A 1 220 ? -18.870 -13.690 12.433 1.00 97.75 220 ASP A C 1
ATOM 1783 O O . ASP A 1 220 ? -19.144 -13.364 13.584 1.00 97.75 220 ASP A O 1
ATOM 1787 N N . TRP A 1 221 ? -17.662 -14.165 12.110 1.00 97.12 221 TRP A N 1
ATOM 1788 C CA . TRP A 1 221 ? -16.612 -14.412 13.108 1.00 97.12 221 TRP A CA 1
ATOM 1789 C C . TRP A 1 221 ? -16.208 -13.141 13.875 1.00 97.12 221 TRP A C 1
ATOM 1791 O O . TRP A 1 221 ? -15.862 -13.205 15.051 1.00 97.12 221 TRP A O 1
ATOM 1801 N N . ALA A 1 222 ? -16.258 -11.969 13.230 1.00 97.44 222 ALA A N 1
ATOM 1802 C CA . ALA A 1 222 ? -15.928 -10.702 13.875 1.00 97.44 222 ALA A CA 1
ATOM 1803 C C . ALA A 1 222 ? -17.067 -10.252 14.798 1.00 97.44 222 ALA A C 1
ATOM 1805 O O . ALA A 1 222 ? -16.811 -9.669 15.849 1.00 97.44 222 ALA A O 1
ATOM 1806 N N . VAL A 1 223 ? -18.319 -10.547 14.433 1.00 97.25 223 VAL A N 1
ATOM 1807 C CA . VAL A 1 223 ? -19.487 -10.331 15.300 1.00 97.25 223 VAL A CA 1
ATOM 1808 C C . VAL A 1 223 ? -19.403 -11.218 16.542 1.00 97.25 223 VAL A C 1
ATOM 1810 O O . VAL A 1 223 ? -19.592 -10.718 17.648 1.00 97.25 223 VAL A O 1
ATOM 1813 N N . GLU A 1 224 ? -19.082 -12.501 16.369 1.00 96.44 224 GLU A N 1
ATOM 1814 C CA . GLU A 1 224 ? -18.877 -13.453 17.468 1.00 96.44 224 GLU A CA 1
ATOM 1815 C C . GLU A 1 224 ? -17.750 -12.983 18.399 1.00 96.44 224 GLU A C 1
ATOM 1817 O O . GLU A 1 224 ? -17.964 -12.859 19.604 1.00 96.44 224 GLU A O 1
ATOM 1822 N N . ARG A 1 225 ? -16.594 -12.588 17.847 1.00 96.19 225 ARG A N 1
ATOM 1823 C CA . ARG A 1 225 ? -15.479 -12.047 18.639 1.00 96.19 225 ARG A CA 1
ATOM 1824 C C . ARG A 1 225 ? -15.877 -10.812 19.451 1.00 96.19 225 ARG A C 1
ATOM 1826 O O . ARG A 1 225 ? -15.487 -10.680 20.606 1.00 96.19 225 ARG A O 1
ATOM 1833 N N . LEU A 1 226 ? -16.655 -9.894 18.874 1.00 96.69 226 LEU A N 1
ATOM 1834 C CA . LEU A 1 226 ? -17.140 -8.719 19.606 1.00 96.69 226 LEU A CA 1
ATOM 1835 C C . LEU A 1 226 ? -18.073 -9.100 20.762 1.00 96.69 226 LEU A C 1
ATOM 1837 O O . LEU A 1 226 ? -18.072 -8.413 21.781 1.00 96.69 226 LEU A O 1
ATOM 1841 N N . GLN A 1 227 ? -18.883 -10.153 20.621 1.00 94.88 227 GLN A N 1
ATOM 1842 C CA . GLN A 1 227 ? -19.727 -10.647 21.713 1.00 94.88 227 GLN A CA 1
ATOM 1843 C C . GLN A 1 227 ? -18.869 -11.197 22.852 1.00 94.88 227 GLN A C 1
ATOM 1845 O O . GLN A 1 227 ? -19.076 -10.794 23.990 1.00 94.88 227 GLN A O 1
ATOM 1850 N N . GLU A 1 228 ? -17.849 -12.002 22.539 1.00 94.12 228 GLU A N 1
ATOM 1851 C CA . GLU A 1 228 ? -16.900 -12.513 23.536 1.00 94.12 228 GLU A CA 1
ATOM 1852 C C . GLU A 1 228 ? -16.241 -11.382 24.333 1.00 94.12 228 GLU A C 1
ATOM 1854 O O . GLU A 1 228 ? -16.252 -11.416 25.559 1.00 94.12 228 GLU A O 1
ATOM 1859 N N . ILE A 1 229 ? -15.733 -10.348 23.650 1.00 92.56 229 ILE A N 1
ATOM 1860 C CA . ILE A 1 229 ? -15.085 -9.195 24.299 1.00 92.56 229 ILE A CA 1
ATOM 1861 C C . ILE A 1 229 ? -16.056 -8.454 25.232 1.00 92.56 229 ILE A C 1
ATOM 1863 O O . ILE A 1 229 ? -15.651 -7.969 26.284 1.00 92.56 229 ILE A O 1
ATOM 1867 N N . ASN A 1 230 ? -17.335 -8.346 24.861 1.00 87.06 230 ASN A N 1
ATOM 1868 C CA . ASN A 1 230 ? -18.341 -7.673 25.690 1.00 87.06 230 ASN A CA 1
ATOM 1869 C C . ASN A 1 230 ? -18.836 -8.539 26.863 1.00 87.06 230 ASN A C 1
ATOM 1871 O O . ASN A 1 230 ? -19.300 -7.989 27.862 1.00 87.06 230 ASN A O 1
ATOM 1875 N N . ASP A 1 231 ? -18.762 -9.865 26.736 1.00 86.62 231 ASP A N 1
ATOM 1876 C CA . ASP A 1 231 ? -19.151 -10.825 27.773 1.00 86.62 231 ASP A CA 1
ATOM 1877 C C . ASP A 1 231 ? -18.012 -11.111 28.770 1.00 86.62 231 ASP A C 1
ATOM 1879 O O . ASP A 1 231 ? -18.255 -11.664 29.850 1.00 86.62 231 ASP A O 1
ATOM 1883 N N . GLU A 1 232 ? -16.772 -10.725 28.450 1.00 76.94 232 GLU A N 1
ATOM 1884 C CA . GLU A 1 232 ? -15.654 -10.774 29.388 1.00 76.94 232 GLU A CA 1
ATOM 1885 C C . GLU A 1 232 ? -15.926 -9.841 30.586 1.00 76.94 232 GLU A C 1
ATOM 1887 O O . GLU A 1 232 ? -16.114 -8.633 30.418 1.00 76.94 232 GLU A O 1
ATOM 1892 N N . PRO A 1 233 ? -15.965 -10.365 31.827 1.00 55.41 233 PRO A N 1
ATOM 1893 C CA . PRO A 1 233 ? -16.199 -9.531 32.996 1.00 55.41 233 PRO A CA 1
ATOM 1894 C C . PRO A 1 233 ? -15.051 -8.530 33.143 1.00 55.41 233 PRO A C 1
ATOM 1896 O O . PRO A 1 233 ? -13.890 -8.944 33.169 1.00 55.41 233 PRO A O 1
ATOM 1899 N N . GLU A 1 234 ? -15.376 -7.235 33.287 1.00 53.16 234 GLU A N 1
ATOM 1900 C CA . GLU A 1 234 ? -14.406 -6.188 33.633 1.00 53.16 234 GLU A CA 1
ATOM 1901 C C . GLU A 1 234 ? -13.514 -6.713 34.766 1.00 53.16 234 GLU A C 1
ATOM 1903 O O . GLU A 1 234 ? -13.985 -6.945 35.885 1.00 53.16 234 GLU A O 1
ATOM 1908 N N . GLN A 1 235 ? -12.228 -6.952 34.486 1.00 43.22 235 GLN A N 1
ATOM 1909 C CA . GLN A 1 235 ? -11.282 -7.256 35.548 1.00 43.22 235 GLN A CA 1
ATOM 1910 C C . GLN A 1 235 ? -11.243 -6.037 36.463 1.00 43.22 235 GLN A C 1
ATOM 1912 O O . GLN A 1 235 ? -10.664 -5.004 36.136 1.00 43.22 235 GLN A O 1
ATOM 1917 N N . SER A 1 236 ? -11.898 -6.175 37.614 1.00 38.47 236 SER A N 1
ATOM 1918 C CA . SER A 1 236 ? -11.829 -5.239 38.720 1.00 38.47 236 SER A CA 1
ATOM 1919 C C . SER A 1 236 ? -10.359 -4.976 39.033 1.00 38.47 236 SER A C 1
ATOM 1921 O O . SER A 1 236 ? -9.662 -5.870 39.525 1.00 38.47 236 SER A O 1
ATOM 1923 N N . ASP A 1 237 ? -9.901 -3.759 38.760 1.00 38.56 237 ASP A N 1
ATOM 1924 C CA . ASP A 1 237 ? -8.655 -3.230 39.294 1.00 38.56 237 ASP A CA 1
ATOM 1925 C C . ASP A 1 237 ? -8.800 -3.181 40.824 1.00 38.56 237 ASP A C 1
ATOM 1927 O O . ASP A 1 237 ? -9.366 -2.257 41.415 1.00 38.56 237 ASP A O 1
ATOM 1931 N N . ASN A 1 238 ? -8.410 -4.277 41.478 1.00 39.72 238 ASN A N 1
ATOM 1932 C CA . ASN A 1 238 ? -8.461 -4.436 42.922 1.00 39.72 238 ASN A CA 1
ATOM 1933 C C . ASN A 1 238 ? -7.377 -3.558 43.559 1.00 39.72 238 ASN A C 1
ATOM 1935 O O . ASN A 1 238 ? -6.272 -4.005 43.852 1.00 39.72 238 ASN A O 1
ATOM 1939 N N . GLY A 1 239 ? -7.753 -2.304 43.798 1.00 43.09 239 GLY A N 1
ATOM 1940 C CA . GLY A 1 239 ? -7.438 -1.517 44.986 1.00 43.09 239 GLY A CA 1
ATOM 1941 C C . GLY A 1 239 ? -6.019 -1.613 45.540 1.00 43.09 239 GLY A C 1
ATOM 1942 O O . GLY A 1 239 ? -5.759 -2.371 46.476 1.00 43.09 239 GLY A O 1
ATOM 1943 N N . MET A 1 240 ? -5.149 -0.691 45.127 1.00 36.69 240 MET A N 1
ATOM 1944 C CA . MET A 1 240 ? -3.999 -0.312 45.948 1.00 36.69 240 MET A CA 1
ATOM 1945 C C . MET A 1 240 ? -4.402 0.812 46.911 1.00 36.69 240 MET A C 1
ATOM 1947 O O . MET A 1 240 ? -4.192 1.998 46.676 1.00 36.69 240 MET A O 1
ATOM 1951 N N . THR A 1 241 ? -5.009 0.413 48.030 1.00 41.75 241 THR A N 1
ATOM 1952 C CA . THR A 1 241 ? -5.134 1.271 49.215 1.00 41.75 241 THR A CA 1
ATOM 1953 C C . THR A 1 241 ? -3.741 1.410 49.829 1.00 41.75 241 THR A C 1
ATOM 1955 O O . THR A 1 241 ? -3.213 0.428 50.351 1.00 41.75 241 THR A O 1
ATOM 1958 N N . MET A 1 242 ? -3.137 2.599 49.798 1.00 43.91 242 MET A N 1
ATOM 1959 C CA . MET A 1 242 ? -2.017 2.909 50.691 1.00 43.91 242 MET A CA 1
ATOM 1960 C C . MET A 1 242 ? -2.538 3.685 51.900 1.00 43.91 242 MET A C 1
ATOM 1962 O O . MET A 1 242 ? -3.133 4.753 51.764 1.00 43.91 242 MET A O 1
ATOM 1966 N N . LYS A 1 243 ? -2.356 3.064 53.069 1.00 47.38 243 LYS A N 1
ATOM 1967 C CA . LYS A 1 243 ? -2.388 3.704 54.385 1.00 47.38 243 LYS A CA 1
ATOM 1968 C C . LYS A 1 243 ? -1.146 4.561 54.585 1.00 47.38 243 LYS A C 1
ATOM 1970 O O . LYS A 1 243 ? -0.090 4.168 54.043 1.00 47.38 243 LYS A O 1
#

pLDDT: mean 92.29, std 12.54, range [36.69, 98.69]